Protein AF-A0A5A7X9E1-F1 (afdb_monomer_lite)

pLDDT: mean 81.43, std 20.5, range [32.12, 98.69]

Radius of gyration: 28.72 Å; chains: 1; bounding box: 50×75×74 Å

Sequence (370 aa):
MATYSVDDRLLLIAGLAVLCAAMMGDHLFTGRNRQRCARGTLLARHQATAAVTAPLTRRLVLTIVALAAGLLVSACTGAPDRTAEAERLKSTVEAMPGVTDLSMSYHNDIVQGTILDLHVSMEDATEPQIADVATKINELRGNLFDEYDRTLKISVAQFASVSPGTEYDPIAVARTASLVRALHQQVQTRIEWYGTIVGDTSSLKIFAAQAPGEALDAALRLLDGRRADIEVSPAEGTSLPYWSVSGPLTPEGKQRIDHQLSALPGPASWVGVKDGFVTQLTLVIPSEATAYQDLVSTIKAVDGGPQHPIILRWALAGDAATRDEPRWAGMALIGACGYNKNDTTATKGLTAHAQLLQQRIRREFDTCPK

Secondary structure (DSSP, 8-state):
-----HHHHHHHHHHHHHHHHHHTSSTT--HHHHHHHHHHHHHHHHHHHHTSSS---HHHHHHHHHHHHHHHHTTTSPSPP-HHHHHHHHHHHHTSTT--EEEEEEEEETTTEEEEEEEEE-TT--HHHHHHHHHHHHHHHTTTTTTSEEEEEEEEETTEEEE--SS--HHHHHHHHHHHHHHHHHH-S-EEEES-TTSTT-EEEEEEESSHHHHHHHHHHHHTT---EEEEEEPTT--PPEEEEES---HHHHHHHHHHHHTSSS-EEEEEEETTEEEEEEEEES-TTTHHHHHHHHHHHTT-SSSS-EEEEEEETT----TTSPBSEEEEEET-----TT-TTSSTTB-HHHHHHHHHHHHHHB----

Structure (mmCIF, N/CA/C/O backbone):
data_AF-A0A5A7X9E1-F1
#
_entry.id   AF-A0A5A7X9E1-F1
#
loop_
_atom_site.group_PDB
_atom_site.id
_atom_site.type_symbol
_atom_site.label_atom_id
_atom_site.label_alt_id
_atom_site.label_comp_id
_atom_site.label_asym_id
_atom_site.label_entity_id
_atom_site.label_seq_id
_atom_site.pdbx_PDB_ins_code
_atom_site.Cartn_x
_atom_site.Cartn_y
_atom_site.Cartn_z
_atom_site.occupancy
_atom_site.B_iso_or_equiv
_atom_site.auth_seq_id
_atom_site.auth_comp_id
_atom_site.auth_asym_id
_atom_site.auth_atom_id
_atom_site.pdbx_PDB_model_num
ATOM 1 N N . MET A 1 1 ? -3.774 54.869 -46.912 1.00 35.47 1 MET A N 1
ATOM 2 C CA . MET A 1 1 ? -3.153 54.781 -45.571 1.00 35.47 1 MET A CA 1
ATOM 3 C C . MET A 1 1 ? -4.272 54.782 -44.545 1.00 35.47 1 MET A C 1
ATOM 5 O O . MET A 1 1 ? -4.885 55.821 -44.367 1.00 35.47 1 MET A O 1
ATOM 9 N N . ALA A 1 2 ? -4.589 53.637 -43.937 1.00 32.12 2 ALA A N 1
ATOM 10 C CA . ALA A 1 2 ? -5.567 53.567 -42.851 1.00 32.12 2 ALA A CA 1
ATOM 11 C C . ALA A 1 2 ? -4.836 53.760 -41.512 1.00 32.12 2 ALA A C 1
ATOM 13 O O . ALA A 1 2 ? -3.922 53.005 -41.174 1.00 32.12 2 ALA A O 1
ATOM 14 N N . THR A 1 3 ? -5.173 54.823 -40.790 1.00 32.41 3 THR A N 1
ATOM 15 C CA . THR A 1 3 ? -4.687 55.103 -39.437 1.00 32.41 3 THR A CA 1
ATOM 16 C C . THR A 1 3 ? -5.571 54.365 -38.439 1.00 32.41 3 THR A C 1
ATOM 18 O O . THR A 1 3 ? -6.674 54.815 -38.161 1.00 32.41 3 THR A O 1
ATOM 21 N N . TYR A 1 4 ? -5.096 53.231 -37.919 1.00 34.91 4 TYR A N 1
ATOM 22 C CA . TYR A 1 4 ? -5.733 52.564 -36.780 1.00 34.91 4 TYR A CA 1
ATOM 23 C C . TYR A 1 4 ? -5.568 53.422 -35.520 1.00 34.91 4 TYR A C 1
ATOM 25 O O . TYR A 1 4 ? -4.450 53.871 -35.228 1.00 34.91 4 TYR A O 1
ATOM 33 N N . SER A 1 5 ? -6.678 53.662 -34.817 1.00 37.78 5 SER A N 1
ATOM 34 C CA . SER A 1 5 ? -6.728 54.439 -33.574 1.00 37.78 5 SER A CA 1
ATOM 35 C C . SER A 1 5 ? -6.011 53.686 -32.447 1.00 37.78 5 SER A C 1
ATOM 37 O O . SER A 1 5 ? -5.850 52.465 -32.491 1.00 37.78 5 SER A O 1
ATOM 39 N N . VAL A 1 6 ? -5.567 54.406 -31.415 1.00 42.88 6 VAL A N 1
ATOM 40 C CA . VAL A 1 6 ? -5.002 53.818 -30.185 1.00 42.88 6 VAL A CA 1
ATOM 41 C C . VAL A 1 6 ? -6.001 52.852 -29.524 1.00 42.88 6 VAL A C 1
ATOM 43 O O . VAL A 1 6 ? -5.583 51.846 -28.949 1.00 42.88 6 VAL A O 1
ATOM 46 N N . ASP A 1 7 ? -7.302 53.079 -29.717 1.00 42.16 7 ASP A N 1
ATOM 47 C CA . ASP A 1 7 ? -8.378 52.225 -29.204 1.00 42.16 7 ASP A CA 1
ATOM 48 C C . ASP A 1 7 ? -8.437 50.846 -29.887 1.00 42.16 7 ASP A C 1
ATOM 50 O O . ASP A 1 7 ? -8.667 49.838 -29.217 1.00 42.16 7 ASP A O 1
ATOM 54 N N . ASP A 1 8 ? -8.103 50.749 -31.180 1.00 39.03 8 ASP A N 1
ATOM 55 C CA . ASP A 1 8 ? -8.100 49.473 -31.918 1.00 39.03 8 ASP A CA 1
ATOM 56 C C . ASP A 1 8 ? -6.996 48.522 -31.424 1.00 39.03 8 ASP A C 1
ATOM 58 O O . ASP A 1 8 ? -7.124 47.298 -31.478 1.00 39.03 8 ASP A O 1
ATOM 62 N N . ARG A 1 9 ? -5.894 49.076 -30.900 1.00 44.72 9 ARG A N 1
ATOM 63 C CA . ARG A 1 9 ? -4.771 48.301 -30.344 1.00 44.72 9 ARG A CA 1
ATOM 64 C C . ARG A 1 9 ? -5.080 47.757 -28.953 1.00 44.72 9 ARG A C 1
ATOM 66 O O . ARG A 1 9 ? -4.666 46.644 -28.633 1.00 44.72 9 ARG A O 1
ATOM 73 N N . LEU A 1 10 ? -5.821 48.519 -28.152 1.00 42.56 10 LEU A N 1
ATOM 74 C CA . LEU A 1 10 ? -6.348 48.065 -26.865 1.00 42.56 10 LEU A CA 1
ATOM 75 C C . LEU A 1 10 ? -7.402 46.971 -27.059 1.00 42.56 10 LEU A C 1
ATOM 77 O O . LEU A 1 10 ? -7.374 45.983 -26.332 1.00 42.56 10 LEU A O 1
ATOM 81 N N . LEU A 1 11 ? -8.247 47.084 -28.088 1.00 41.44 11 LEU A N 1
ATOM 82 C CA . LEU A 1 11 ? -9.219 46.056 -28.473 1.00 41.44 11 LEU A CA 1
ATOM 83 C C . LEU A 1 11 ? -8.566 44.741 -28.920 1.00 41.44 11 LEU A C 1
ATOM 85 O O . LEU A 1 11 ? -9.060 43.673 -28.570 1.00 41.44 11 LEU A O 1
ATOM 89 N N . LEU A 1 12 ? -7.431 44.787 -29.623 1.00 43.28 12 LEU A N 1
ATOM 90 C CA . LEU A 1 12 ? -6.724 43.577 -30.068 1.00 43.28 12 LEU A CA 1
ATOM 91 C C . LEU A 1 12 ? -6.022 42.844 -28.909 1.00 43.28 12 LEU A C 1
ATOM 93 O O . LEU A 1 12 ? -6.058 41.617 -28.834 1.00 43.28 12 LEU A O 1
ATOM 97 N N . ILE A 1 13 ? -5.435 43.593 -27.967 1.00 47.66 13 ILE A N 1
ATOM 98 C CA . ILE A 1 13 ? -4.812 43.041 -26.750 1.00 47.66 13 ILE A CA 1
ATOM 99 C C . ILE A 1 13 ? -5.883 42.523 -25.780 1.00 47.66 13 ILE A C 1
ATOM 101 O O . ILE A 1 13 ? -5.726 41.441 -25.215 1.00 47.66 13 ILE A O 1
ATOM 105 N N . ALA A 1 14 ? -6.992 43.251 -25.622 1.00 44.12 14 ALA A N 1
ATOM 106 C CA . ALA A 1 14 ? -8.139 42.796 -24.845 1.00 44.12 14 ALA A CA 1
ATOM 107 C C . ALA A 1 14 ? -8.784 41.553 -25.478 1.00 44.12 14 ALA A C 1
ATOM 109 O O . ALA A 1 14 ? -9.102 40.614 -24.759 1.00 44.12 14 ALA A O 1
ATOM 110 N N . GLY A 1 15 ? -8.892 41.490 -26.809 1.00 42.38 15 GLY A N 1
ATOM 111 C CA . GLY A 1 15 ? -9.395 40.323 -27.539 1.00 42.38 15 GLY A CA 1
ATOM 112 C C . GLY A 1 15 ? -8.535 39.071 -27.341 1.00 42.38 15 GLY A C 1
ATOM 113 O O . GLY A 1 15 ? -9.073 38.000 -27.075 1.00 42.38 15 GLY A O 1
ATOM 114 N N . LEU A 1 16 ? -7.204 39.205 -27.371 1.00 45.41 16 LEU A N 1
ATOM 115 C CA . LEU A 1 16 ? -6.261 38.115 -27.071 1.00 45.41 16 LEU A CA 1
ATOM 116 C C . LEU A 1 16 ? -6.304 37.680 -25.597 1.00 45.41 16 LEU A C 1
ATOM 118 O O . LEU A 1 16 ? -6.251 36.486 -25.306 1.00 45.41 16 LEU A O 1
ATOM 122 N N . ALA A 1 17 ? -6.449 38.624 -24.663 1.00 44.19 17 ALA A N 1
ATOM 123 C CA . ALA A 1 17 ? -6.598 38.316 -23.241 1.00 44.19 17 ALA A CA 1
ATOM 124 C C . ALA A 1 17 ? -7.937 37.622 -22.931 1.00 44.19 17 ALA A C 1
ATOM 126 O O . ALA A 1 17 ? -7.970 36.712 -22.105 1.00 44.19 17 ALA A O 1
ATOM 127 N N . VAL A 1 18 ? -9.018 38.006 -23.619 1.00 44.84 18 VAL A N 1
ATOM 128 C CA . VAL A 1 18 ? -10.339 37.367 -23.521 1.00 44.84 18 VAL A CA 1
ATOM 129 C C . VAL A 1 18 ? -10.330 35.978 -24.164 1.00 44.84 18 VAL A C 1
ATOM 131 O O . VAL A 1 18 ? -10.902 35.067 -23.578 1.00 44.84 18 VAL A O 1
ATOM 134 N N . LEU A 1 19 ? -9.619 35.763 -25.280 1.00 43.28 19 LEU A N 1
ATOM 135 C CA . LEU A 1 19 ? -9.426 34.420 -25.850 1.00 43.28 19 LEU A CA 1
ATOM 136 C C . LEU A 1 19 ? -8.637 33.502 -24.901 1.00 43.28 19 LEU A C 1
ATOM 138 O O . LEU A 1 19 ? -9.041 32.366 -24.671 1.00 43.28 19 LEU A O 1
ATOM 142 N N . CYS A 1 20 ? -7.555 33.997 -24.289 1.00 43.34 20 CYS A N 1
ATOM 143 C CA . CYS A 1 20 ? -6.802 33.238 -23.285 1.00 43.34 20 CYS A CA 1
ATOM 144 C C . CYS A 1 20 ? -7.631 32.957 -22.021 1.00 43.34 20 CYS A C 1
ATOM 146 O O . CYS A 1 20 ? -7.553 31.861 -21.472 1.00 43.34 20 CYS A O 1
ATOM 148 N N . ALA A 1 21 ? -8.437 33.916 -21.556 1.00 43.81 21 ALA A N 1
ATOM 149 C CA . ALA A 1 21 ? -9.318 33.728 -20.403 1.00 43.81 21 ALA A CA 1
ATOM 150 C C . ALA A 1 21 ? -10.477 32.760 -20.703 1.00 43.81 21 ALA A C 1
ATOM 152 O O . ALA A 1 21 ? -10.817 31.949 -19.844 1.00 43.81 21 ALA A O 1
ATOM 153 N N . ALA A 1 22 ? -11.029 32.788 -21.921 1.00 44.50 22 ALA A N 1
ATOM 154 C CA . ALA A 1 22 ? -12.042 31.841 -22.381 1.00 44.50 22 ALA A CA 1
ATOM 155 C C . ALA A 1 22 ? -11.483 30.409 -22.471 1.00 44.50 22 ALA A C 1
ATOM 157 O O . ALA A 1 22 ? -12.149 29.477 -22.038 1.00 44.50 22 ALA A O 1
ATOM 158 N N . MET A 1 23 ? -10.229 30.230 -22.912 1.00 44.34 23 MET A N 1
ATOM 159 C CA . MET A 1 23 ? -9.565 28.915 -22.921 1.00 44.34 23 MET A CA 1
ATOM 160 C C . MET A 1 23 ? -9.178 28.393 -21.523 1.00 44.34 23 MET A C 1
ATOM 162 O O . MET A 1 23 ? -8.990 27.194 -21.347 1.00 44.34 23 MET A O 1
ATOM 166 N N . MET A 1 24 ? -9.076 29.260 -20.508 1.00 46.50 24 MET A N 1
ATOM 167 C CA . MET A 1 24 ? -8.813 28.869 -19.110 1.00 46.50 24 MET A CA 1
ATOM 168 C C . MET A 1 24 ? -10.090 28.574 -18.293 1.00 46.50 24 MET A C 1
ATOM 170 O O . MET A 1 24 ? -9.989 28.111 -17.146 1.00 46.50 24 MET A O 1
ATOM 174 N N . GLY A 1 25 ? -11.264 28.886 -18.858 1.00 35.62 25 GLY A N 1
ATOM 175 C CA . GLY A 1 25 ? -12.568 28.848 -18.194 1.00 35.62 25 GLY A CA 1
ATOM 176 C C . GLY A 1 25 ? -13.224 27.470 -18.115 1.00 35.62 25 GLY A C 1
ATOM 177 O O . GLY A 1 25 ? -13.983 27.237 -17.178 1.00 35.62 25 GLY A O 1
ATOM 178 N N . ASP A 1 26 ? -12.886 26.544 -19.013 1.00 39.78 26 ASP A N 1
ATOM 179 C CA . ASP A 1 26 ? -13.465 25.199 -19.014 1.00 39.78 26 ASP A CA 1
ATOM 180 C C . ASP A 1 26 ? -12.602 24.188 -18.249 1.00 39.78 26 ASP A C 1
ATOM 182 O O . ASP A 1 26 ? -11.379 24.303 -18.153 1.00 39.78 26 ASP A O 1
ATOM 186 N N . HIS A 1 27 ? -13.270 23.186 -17.676 1.00 41.44 27 HIS A N 1
ATOM 187 C CA . HIS A 1 27 ? -12.771 22.145 -16.765 1.00 41.44 27 HIS A CA 1
ATOM 188 C C . HIS A 1 27 ? -11.658 21.214 -17.321 1.00 41.44 27 HIS A C 1
ATOM 190 O O . HIS A 1 27 ? -11.451 20.126 -16.791 1.00 41.44 27 HIS A O 1
ATOM 196 N N . LEU A 1 28 ? -10.922 21.622 -18.357 1.00 42.34 28 LEU A N 1
ATOM 197 C CA . LEU A 1 28 ? -10.063 20.768 -19.186 1.00 42.34 28 LEU A CA 1
ATOM 198 C C . LEU A 1 28 ? -8.564 20.812 -18.838 1.00 42.34 28 LEU A C 1
ATOM 200 O O . LEU A 1 28 ? -7.789 20.046 -19.397 1.00 42.34 28 LEU A O 1
ATOM 204 N N . PHE A 1 29 ? -8.122 21.662 -17.904 1.00 41.66 29 PHE A N 1
ATOM 205 C CA . PHE A 1 29 ? -6.700 21.764 -17.546 1.00 41.66 29 PHE A CA 1
ATOM 206 C C . PHE A 1 29 ? -6.381 21.171 -16.169 1.00 41.66 29 PHE A C 1
ATOM 208 O O . PHE A 1 29 ? -6.807 21.686 -15.132 1.00 41.66 29 PHE A O 1
ATOM 215 N N . THR A 1 30 ? -5.539 20.134 -16.151 1.00 49.16 30 THR A N 1
ATOM 216 C CA . THR A 1 30 ? -4.922 19.594 -14.931 1.00 49.16 30 THR A CA 1
ATOM 217 C C . THR A 1 30 ? -3.943 20.605 -14.306 1.00 49.16 30 THR A C 1
ATOM 219 O O . THR A 1 30 ? -3.396 21.498 -14.966 1.00 49.16 30 THR A O 1
ATOM 222 N N . GLY A 1 31 ? -3.737 20.507 -12.987 1.00 43.28 31 GLY A N 1
ATOM 223 C CA . GLY A 1 31 ? -3.185 21.584 -12.148 1.00 43.28 31 GLY A CA 1
ATOM 224 C C . GLY A 1 31 ? -1.812 22.154 -12.547 1.00 43.28 31 GLY A C 1
ATOM 225 O O . GLY A 1 31 ? -1.564 23.337 -12.304 1.00 43.28 31 GLY A O 1
ATOM 226 N N . ARG A 1 32 ? -0.933 21.377 -13.201 1.00 49.97 32 ARG A N 1
ATOM 227 C CA . ARG A 1 32 ? 0.390 21.866 -13.649 1.00 49.97 32 ARG A CA 1
ATOM 228 C C . ARG A 1 32 ? 0.314 22.764 -14.889 1.00 49.97 32 ARG A C 1
ATOM 230 O O . ARG A 1 32 ? 1.032 23.764 -14.946 1.00 49.97 32 ARG A O 1
ATOM 237 N N . ASN A 1 33 ? -0.583 22.482 -15.835 1.00 46.09 33 ASN A N 1
ATOM 238 C CA . ASN A 1 33 ? -0.738 23.297 -17.049 1.00 46.09 33 ASN A CA 1
ATOM 239 C C . ASN A 1 33 ? -1.392 24.651 -16.743 1.00 46.09 33 ASN A C 1
ATOM 241 O O . ASN A 1 33 ? -0.972 25.683 -17.274 1.00 46.09 33 ASN A O 1
ATOM 245 N N . ARG A 1 34 ? -2.316 24.683 -15.772 1.00 51.03 34 ARG A N 1
ATOM 246 C CA . ARG A 1 34 ? -2.916 25.926 -15.259 1.00 51.03 34 ARG A CA 1
ATOM 247 C C . ARG A 1 34 ? -1.874 26.857 -14.627 1.00 51.03 34 ARG A C 1
ATOM 249 O O . ARG A 1 34 ? -1.891 28.061 -14.873 1.00 51.03 34 ARG A O 1
ATOM 256 N N . GLN A 1 35 ? -0.927 26.304 -13.860 1.00 51.62 35 GLN A N 1
ATOM 257 C CA . GLN A 1 35 ? 0.159 27.076 -13.241 1.00 51.62 35 GLN A CA 1
ATOM 258 C C . GLN A 1 35 ? 1.150 27.650 -14.266 1.00 51.62 35 GLN A C 1
ATOM 260 O O . GLN A 1 35 ? 1.623 28.775 -14.087 1.00 51.62 35 GLN A O 1
ATOM 265 N N . ARG A 1 36 ? 1.456 26.914 -15.345 1.00 52.12 36 ARG A N 1
ATOM 266 C CA . ARG A 1 36 ? 2.349 27.392 -16.416 1.00 52.12 36 ARG A CA 1
ATOM 267 C C . ARG A 1 36 ? 1.705 28.507 -17.245 1.00 52.12 36 ARG A C 1
ATOM 269 O O . ARG A 1 36 ? 2.337 29.549 -17.420 1.00 52.12 36 ARG A O 1
ATOM 276 N N . CYS A 1 37 ? 0.436 28.355 -17.638 1.00 48.03 37 CYS A N 1
ATOM 277 C CA . CYS A 1 37 ? -0.313 29.415 -18.326 1.00 48.03 37 CYS A CA 1
ATOM 278 C C . CYS A 1 37 ? -0.405 30.693 -17.476 1.00 48.03 37 CYS A C 1
ATOM 280 O O . CYS A 1 37 ? -0.105 31.779 -17.973 1.00 48.03 37 CYS A O 1
ATOM 282 N N . ALA A 1 38 ? -0.725 30.565 -16.181 1.00 52.50 38 ALA A N 1
ATOM 283 C CA . ALA A 1 38 ? -0.842 31.699 -15.262 1.00 52.50 38 ALA A CA 1
ATOM 284 C C . ALA A 1 38 ? 0.489 32.447 -15.041 1.00 52.50 38 ALA A C 1
ATOM 286 O O . ALA A 1 38 ? 0.504 33.678 -14.972 1.00 52.50 38 ALA A O 1
ATOM 287 N N . ARG A 1 39 ? 1.625 31.734 -14.967 1.00 51.31 39 ARG A N 1
ATOM 288 C CA . ARG A 1 39 ? 2.961 32.358 -14.878 1.00 51.31 39 ARG A CA 1
ATOM 289 C C . ARG A 1 39 ? 3.330 33.123 -16.149 1.00 51.31 39 ARG A C 1
ATOM 291 O O . ARG A 1 39 ? 3.870 34.224 -16.043 1.00 51.31 39 ARG A O 1
ATOM 298 N N . GLY A 1 40 ? 2.996 32.585 -17.325 1.00 45.97 40 GLY A N 1
ATOM 299 C CA . GLY A 1 40 ? 3.190 33.275 -18.604 1.00 45.97 40 GLY A CA 1
ATOM 300 C C . GLY A 1 40 ? 2.396 34.584 -18.692 1.00 45.97 40 GLY A C 1
ATOM 301 O O . GLY A 1 40 ? 2.934 35.612 -19.105 1.00 45.97 40 GLY A O 1
ATOM 302 N N . THR A 1 41 ? 1.148 34.592 -18.208 1.00 52.50 41 THR A N 1
ATOM 303 C CA . THR A 1 41 ? 0.305 35.803 -18.202 1.00 52.50 41 THR A CA 1
ATOM 304 C C . THR A 1 41 ? 0.814 36.871 -17.230 1.00 52.50 41 THR A C 1
ATOM 306 O O . THR A 1 41 ? 0.760 38.060 -17.539 1.00 52.50 41 THR A O 1
ATOM 309 N N . LEU A 1 42 ? 1.341 36.470 -16.067 1.00 49.47 42 LEU A N 1
ATOM 310 C CA . LEU A 1 42 ? 1.894 37.387 -15.060 1.00 49.47 42 LEU A CA 1
ATOM 311 C C . LEU A 1 42 ? 3.177 38.084 -15.539 1.00 49.47 42 LEU A C 1
ATOM 313 O O . LEU A 1 42 ? 3.328 39.292 -15.346 1.00 49.47 42 LEU A O 1
ATOM 317 N N . LEU A 1 43 ? 4.063 37.353 -16.223 1.00 47.78 43 LEU A N 1
ATOM 318 C CA . LEU A 1 43 ? 5.273 37.913 -16.836 1.00 47.78 43 LEU A CA 1
ATOM 319 C C . LEU A 1 43 ? 4.942 38.891 -17.973 1.00 47.78 43 LEU A C 1
ATOM 321 O O . LEU A 1 43 ? 5.510 39.983 -18.022 1.00 47.78 43 LEU A O 1
ATOM 325 N N . ALA A 1 44 ? 3.965 38.557 -18.822 1.00 47.53 44 ALA A N 1
ATOM 326 C CA . ALA A 1 44 ? 3.492 39.456 -19.876 1.00 47.53 44 ALA A CA 1
ATOM 327 C C . ALA A 1 44 ? 2.871 40.746 -19.304 1.00 47.53 44 ALA A C 1
ATOM 329 O O . ALA A 1 44 ? 3.106 41.840 -19.823 1.00 47.53 44 ALA A O 1
ATOM 330 N N . ARG A 1 45 ? 2.129 40.646 -18.190 1.00 49.78 45 ARG A N 1
ATOM 331 C CA . ARG A 1 45 ? 1.503 41.801 -17.527 1.00 49.78 45 ARG A CA 1
ATOM 332 C C . ARG A 1 45 ? 2.536 42.759 -16.925 1.00 49.78 45 ARG A C 1
ATOM 334 O O . ARG A 1 45 ? 2.370 43.968 -17.055 1.00 49.78 45 ARG A O 1
ATOM 341 N N . HIS A 1 46 ? 3.618 42.239 -16.340 1.00 49.47 46 HIS A N 1
ATOM 342 C CA . HIS A 1 46 ? 4.707 43.066 -15.807 1.00 49.47 46 HIS A CA 1
ATOM 343 C C . HIS A 1 46 ? 5.540 43.755 -16.896 1.00 49.47 46 HIS A C 1
ATOM 345 O O . HIS A 1 46 ? 5.926 44.913 -16.724 1.00 49.47 46 HIS A O 1
ATOM 351 N N . GLN A 1 47 ? 5.764 43.095 -18.036 1.00 47.84 47 GLN A N 1
ATOM 352 C CA . GLN A 1 47 ? 6.463 43.704 -19.173 1.00 47.84 47 GLN A CA 1
ATOM 353 C C . GLN A 1 47 ? 5.618 44.789 -19.862 1.00 47.84 47 GLN A C 1
ATOM 355 O O . GLN A 1 47 ? 6.160 45.814 -20.274 1.00 47.84 47 GLN A O 1
ATOM 360 N N . ALA A 1 48 ? 4.291 44.627 -19.914 1.00 46.53 48 ALA A N 1
ATOM 361 C CA . ALA A 1 48 ? 3.386 45.631 -20.477 1.00 46.53 48 ALA A CA 1
ATOM 362 C C . ALA A 1 48 ? 3.307 46.919 -19.634 1.00 46.53 48 ALA A C 1
ATOM 364 O O . ALA A 1 48 ? 3.243 48.013 -20.194 1.00 46.53 48 ALA A O 1
ATOM 365 N N . THR A 1 49 ? 3.376 46.830 -18.300 1.00 49.22 49 THR A N 1
ATOM 366 C CA . THR A 1 49 ? 3.363 48.022 -17.429 1.00 49.22 49 THR A CA 1
ATOM 367 C C . THR A 1 49 ? 4.657 48.837 -17.471 1.00 49.22 49 THR A C 1
ATOM 369 O O . THR A 1 49 ? 4.629 50.026 -17.168 1.00 49.22 49 THR A O 1
ATOM 372 N N . ALA A 1 50 ? 5.782 48.247 -17.888 1.00 45.91 50 ALA A N 1
ATOM 373 C CA . ALA A 1 50 ? 7.063 48.951 -17.986 1.00 45.91 50 ALA A CA 1
ATOM 374 C C . ALA A 1 50 ? 7.211 49.798 -19.270 1.00 45.91 50 ALA A C 1
ATOM 376 O O . ALA A 1 50 ? 8.087 50.655 -19.342 1.00 45.91 50 ALA A O 1
ATOM 377 N N . ALA A 1 51 ? 6.361 49.591 -20.282 1.00 44.88 51 ALA A N 1
ATOM 378 C CA . ALA A 1 51 ? 6.512 50.209 -21.604 1.00 44.88 51 ALA A CA 1
ATOM 379 C C . ALA A 1 51 ? 5.753 51.543 -21.796 1.00 44.88 51 ALA A C 1
ATOM 381 O O . ALA A 1 51 ? 5.799 52.117 -22.882 1.00 44.88 51 ALA A O 1
ATOM 382 N N . VAL A 1 52 ? 5.049 52.053 -20.776 1.00 45.66 52 VAL A N 1
ATOM 383 C CA . VAL A 1 52 ? 4.100 53.180 -20.930 1.00 45.66 52 VAL A CA 1
ATOM 384 C C . VAL A 1 52 ? 4.735 54.575 -20.740 1.00 45.66 52 VAL A C 1
ATOM 386 O O . VAL A 1 52 ? 4.075 55.579 -20.983 1.00 45.66 52 VAL A O 1
ATOM 389 N N . THR A 1 53 ? 6.021 54.699 -20.391 1.00 48.25 53 THR A N 1
ATOM 390 C CA . THR A 1 53 ? 6.623 56.011 -20.043 1.00 48.25 53 THR A CA 1
ATOM 391 C C . THR A 1 53 ? 7.680 56.570 -21.006 1.00 48.25 53 THR A C 1
ATOM 393 O O . THR A 1 53 ? 8.284 57.591 -20.687 1.00 48.25 53 THR A O 1
ATOM 396 N N . ALA A 1 54 ? 7.890 56.004 -22.202 1.00 48.44 54 ALA A N 1
ATOM 397 C CA . ALA A 1 54 ? 8.861 56.551 -23.166 1.00 48.44 54 ALA A CA 1
ATOM 398 C C . ALA A 1 54 ? 8.282 56.730 -24.587 1.00 48.44 54 ALA A C 1
ATOM 400 O O . ALA A 1 54 ? 7.583 55.838 -25.074 1.00 48.44 54 ALA A O 1
ATOM 401 N N . PRO A 1 55 ? 8.593 57.838 -25.300 1.00 47.56 55 PRO A N 1
ATOM 402 C CA . PRO A 1 55 ? 8.147 58.060 -26.674 1.00 47.56 55 PRO A CA 1
ATOM 403 C C . PRO A 1 55 ? 8.958 57.179 -27.634 1.00 47.56 55 PRO A C 1
ATOM 405 O O . PRO A 1 55 ? 9.945 57.602 -28.233 1.00 47.56 55 PRO A O 1
ATOM 408 N N . LEU A 1 56 ? 8.560 55.914 -27.758 1.00 46.66 56 LEU A N 1
ATOM 409 C CA . LEU A 1 56 ? 9.212 54.948 -28.634 1.00 46.66 56 LEU A CA 1
ATOM 410 C C . LEU A 1 56 ? 8.607 54.988 -30.040 1.00 46.66 56 LEU A C 1
ATOM 412 O O . LEU A 1 56 ? 7.399 54.875 -30.251 1.00 46.66 56 LEU A O 1
ATOM 416 N N . THR A 1 57 ? 9.486 55.155 -31.024 1.00 51.94 57 THR A N 1
ATOM 417 C CA . THR A 1 57 ? 9.164 55.211 -32.449 1.00 51.94 57 THR A CA 1
ATOM 418 C C . THR A 1 57 ? 8.428 53.949 -32.913 1.00 51.94 57 THR A C 1
ATOM 420 O O . THR A 1 57 ? 8.710 52.829 -32.489 1.00 51.94 57 THR A O 1
ATOM 423 N N . ARG A 1 58 ? 7.485 54.130 -33.849 1.00 51.06 58 ARG A N 1
ATOM 424 C CA . ARG A 1 58 ? 6.533 53.130 -34.385 1.00 51.06 58 ARG A CA 1
ATOM 425 C C . ARG A 1 58 ? 7.153 51.784 -34.810 1.00 51.06 58 ARG A C 1
ATOM 427 O O . ARG A 1 58 ? 6.433 50.794 -34.882 1.00 51.06 58 ARG A O 1
ATOM 434 N N . ARG A 1 59 ? 8.463 51.742 -35.086 1.00 47.72 59 ARG A N 1
ATOM 435 C CA . ARG A 1 59 ? 9.214 50.527 -35.443 1.00 47.72 59 ARG A CA 1
ATOM 436 C C . ARG A 1 59 ? 9.551 49.645 -34.235 1.00 47.72 59 ARG A C 1
ATOM 438 O O . ARG A 1 59 ? 9.542 48.436 -34.389 1.00 47.72 59 ARG A O 1
ATOM 445 N N . LEU A 1 60 ? 9.769 50.215 -33.049 1.00 47.09 60 LEU A N 1
ATOM 446 C CA . LEU A 1 60 ? 10.186 49.472 -31.850 1.00 47.09 60 LEU A CA 1
ATOM 447 C C . LEU A 1 60 ? 9.006 48.755 -31.167 1.00 47.09 60 LEU A C 1
ATOM 449 O O . LEU A 1 60 ? 9.149 47.639 -30.678 1.00 47.09 60 LEU A O 1
ATOM 453 N N . VAL A 1 61 ? 7.808 49.348 -31.237 1.00 52.00 61 VAL A N 1
ATOM 454 C CA . VAL A 1 61 ? 6.555 48.735 -30.754 1.00 52.00 61 VAL A CA 1
ATOM 455 C C . VAL A 1 61 ? 6.177 47.497 -31.576 1.00 52.00 61 VAL A C 1
ATOM 457 O O . VAL A 1 61 ? 5.737 46.502 -31.013 1.00 52.00 61 VAL A O 1
ATOM 460 N N . LEU A 1 62 ? 6.383 47.523 -32.898 1.00 50.28 62 LEU A N 1
ATOM 461 C CA . LEU A 1 62 ? 6.118 46.373 -33.774 1.00 50.28 62 LEU A CA 1
ATOM 462 C C . LEU A 1 62 ? 7.056 45.196 -33.476 1.00 50.28 62 LEU A C 1
ATOM 464 O O . LEU A 1 62 ? 6.599 44.057 -33.454 1.00 50.28 62 LEU A O 1
ATOM 468 N N . THR A 1 63 ? 8.330 45.462 -33.177 1.00 51.62 63 THR A N 1
ATOM 469 C CA . THR A 1 63 ? 9.290 44.415 -32.803 1.00 51.62 63 THR A CA 1
ATOM 470 C C . THR A 1 63 ? 8.964 43.802 -31.444 1.00 51.62 63 THR A C 1
ATOM 472 O O . THR A 1 63 ? 9.017 42.586 -31.310 1.00 51.62 63 THR A O 1
ATOM 475 N N . ILE A 1 64 ? 8.567 44.609 -30.451 1.00 54.28 64 ILE A N 1
ATOM 476 C CA . ILE A 1 64 ? 8.181 44.113 -29.119 1.00 54.28 64 ILE A CA 1
ATOM 477 C C . ILE A 1 64 ? 6.874 43.309 -29.184 1.00 54.28 64 ILE A C 1
ATOM 479 O O . ILE A 1 64 ? 6.787 42.254 -28.567 1.00 54.28 64 ILE A O 1
ATOM 483 N N . VAL A 1 65 ? 5.881 43.750 -29.966 1.00 55.22 65 VAL A N 1
ATOM 484 C CA . VAL A 1 65 ? 4.626 43.002 -30.162 1.00 55.22 65 VAL A CA 1
ATOM 485 C C . VAL A 1 65 ? 4.867 41.696 -30.922 1.00 55.22 65 VAL A C 1
ATOM 487 O O . VAL A 1 65 ? 4.284 40.683 -30.556 1.00 55.22 65 VAL A O 1
ATOM 490 N N . ALA A 1 66 ? 5.755 41.673 -31.921 1.00 54.81 66 ALA A N 1
ATOM 491 C CA . ALA A 1 66 ? 6.133 40.438 -32.610 1.00 54.81 66 ALA A CA 1
ATOM 492 C C . ALA A 1 66 ? 6.915 39.471 -31.699 1.00 54.81 66 ALA A C 1
ATOM 494 O O . ALA A 1 66 ? 6.668 38.268 -31.742 1.00 54.81 66 ALA A O 1
ATOM 495 N N . LEU A 1 67 ? 7.801 39.978 -30.830 1.00 49.12 67 LEU A N 1
ATOM 496 C CA . LEU A 1 67 ? 8.511 39.160 -29.837 1.00 49.12 67 LEU A CA 1
ATOM 497 C C . LEU A 1 67 ? 7.556 38.601 -28.769 1.00 49.12 67 LEU A C 1
ATOM 499 O O . LEU A 1 67 ? 7.646 37.430 -28.412 1.00 49.12 67 LEU A O 1
ATOM 503 N N . ALA A 1 68 ? 6.621 39.423 -28.284 1.00 53.12 68 ALA A N 1
ATOM 504 C CA . ALA A 1 68 ? 5.615 39.020 -27.305 1.00 53.12 68 ALA A CA 1
ATOM 505 C C . ALA A 1 68 ? 4.596 38.036 -27.903 1.00 53.12 68 ALA A C 1
ATOM 507 O O . ALA A 1 68 ? 4.216 37.078 -27.237 1.00 53.12 68 ALA A O 1
ATOM 508 N N . ALA A 1 69 ? 4.201 38.215 -29.168 1.00 51.59 69 ALA A N 1
ATOM 509 C CA . ALA A 1 69 ? 3.375 37.255 -29.895 1.00 51.59 69 ALA A CA 1
ATOM 510 C C . ALA A 1 69 ? 4.128 35.937 -30.147 1.00 51.59 69 ALA A C 1
ATOM 512 O O . ALA A 1 69 ? 3.546 34.875 -29.971 1.00 51.59 69 ALA A O 1
ATOM 513 N N . GLY A 1 70 ? 5.428 35.980 -30.465 1.00 50.16 70 GLY A N 1
ATOM 514 C CA . GLY A 1 70 ? 6.264 34.780 -30.583 1.00 50.16 70 GLY A CA 1
ATOM 515 C C . GLY A 1 70 ? 6.365 33.986 -29.275 1.00 50.16 70 GLY A C 1
ATOM 516 O O . GLY A 1 70 ? 6.210 32.768 -29.288 1.00 50.16 70 GLY A O 1
ATOM 517 N N . LEU A 1 71 ? 6.533 34.678 -28.142 1.00 49.41 71 LEU A N 1
ATOM 518 C CA . LEU A 1 71 ? 6.585 34.068 -26.805 1.00 49.41 71 LEU A CA 1
ATOM 519 C C . LEU A 1 71 ? 5.223 33.527 -26.329 1.00 49.41 71 LEU A C 1
ATOM 521 O O . LEU A 1 71 ? 5.178 32.537 -25.599 1.00 49.41 71 LEU A O 1
ATOM 525 N N . LEU A 1 72 ? 4.114 34.149 -26.744 1.00 46.03 72 LEU A N 1
ATOM 526 C CA . LEU A 1 72 ? 2.754 33.682 -26.443 1.00 46.03 72 LEU A CA 1
ATOM 527 C C . LEU A 1 72 ? 2.341 32.477 -27.299 1.00 46.03 72 LEU A C 1
ATOM 529 O O . LEU A 1 72 ? 1.619 31.614 -26.809 1.00 46.03 72 LEU A O 1
ATOM 533 N N . VAL A 1 73 ? 2.819 32.375 -28.543 1.00 48.94 73 VAL A N 1
ATOM 534 C CA . VAL A 1 73 ? 2.535 31.218 -29.407 1.00 48.94 73 VAL A CA 1
ATOM 535 C C . VAL A 1 73 ? 3.307 29.982 -28.935 1.00 48.94 73 VAL A C 1
ATOM 537 O O . VAL A 1 73 ? 2.714 28.912 -28.852 1.00 48.94 73 VAL A O 1
ATOM 540 N N . SER A 1 74 ? 4.567 30.114 -28.499 1.00 47.16 74 SER A N 1
ATOM 541 C CA . SER A 1 74 ? 5.347 28.980 -27.964 1.00 47.16 74 SER A CA 1
ATOM 542 C C . SER A 1 74 ? 4.846 28.432 -26.621 1.00 47.16 74 SER A C 1
ATOM 544 O O . SER A 1 74 ? 5.215 27.331 -26.235 1.00 47.16 74 SER A O 1
ATOM 546 N N . ALA A 1 75 ? 4.033 29.196 -25.886 1.00 46.84 75 ALA A N 1
ATOM 547 C CA . ALA A 1 75 ? 3.440 28.753 -24.622 1.00 46.84 75 ALA A CA 1
ATOM 548 C C . ALA A 1 75 ? 2.075 28.058 -24.800 1.00 46.84 75 ALA A C 1
ATOM 550 O O . ALA A 1 75 ? 1.557 27.495 -23.837 1.00 46.84 75 ALA A O 1
ATOM 551 N N . CYS A 1 76 ? 1.504 28.103 -26.010 1.00 54.75 76 CYS A N 1
ATOM 552 C CA . CYS A 1 76 ? 0.208 27.508 -26.354 1.00 54.75 76 CYS A CA 1
ATOM 553 C C . CYS A 1 76 ? 0.297 26.433 -27.449 1.00 54.75 76 CYS A C 1
ATOM 555 O O . CYS A 1 76 ? -0.703 25.778 -27.734 1.00 54.75 76 CYS A O 1
ATOM 557 N N . THR A 1 77 ? 1.460 26.225 -28.070 1.00 54.19 77 THR A N 1
ATOM 558 C CA . THR A 1 77 ? 1.722 25.007 -28.842 1.00 54.19 77 THR A CA 1
ATOM 559 C C . THR A 1 77 ? 1.938 23.876 -27.843 1.00 54.19 77 THR A C 1
ATOM 561 O O . THR A 1 77 ? 2.866 23.962 -27.041 1.00 54.19 77 THR A O 1
ATOM 564 N N . GLY A 1 78 ? 1.063 22.864 -27.840 1.00 66.00 78 GLY A N 1
ATOM 565 C CA . GLY A 1 78 ? 1.229 21.651 -27.029 1.00 66.00 78 GLY A CA 1
ATOM 566 C C . GLY A 1 78 ? 2.603 21.003 -27.233 1.00 66.00 78 GLY A C 1
ATOM 567 O O . GLY A 1 78 ? 3.347 21.404 -28.132 1.00 66.00 78 GLY A O 1
ATOM 568 N N . ALA A 1 79 ? 2.954 20.028 -26.388 1.00 78.75 79 ALA A N 1
ATOM 569 C CA . ALA A 1 79 ? 4.251 19.360 -26.492 1.00 78.75 79 ALA A CA 1
ATOM 570 C C . ALA A 1 79 ? 4.506 18.904 -27.942 1.00 78.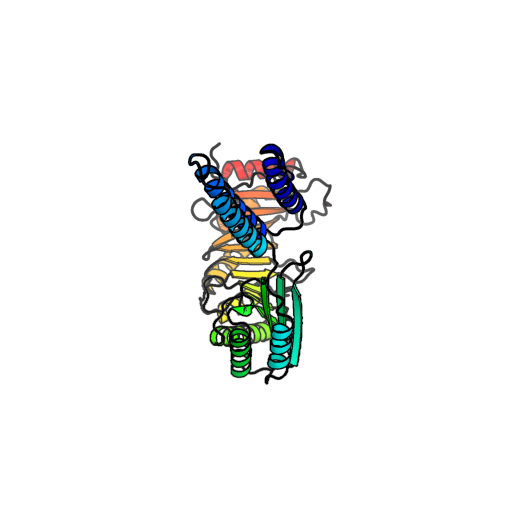75 79 ALA A C 1
ATOM 572 O O . ALA A 1 79 ? 3.555 18.508 -28.627 1.00 78.75 79 ALA A O 1
ATOM 573 N N . PRO A 1 80 ? 5.753 18.962 -28.446 1.00 84.56 80 PRO A N 1
ATOM 574 C CA . PRO A 1 80 ? 6.059 18.515 -29.798 1.00 84.56 80 PRO A CA 1
ATOM 575 C C . PRO A 1 80 ? 5.521 17.106 -30.032 1.00 84.56 80 PRO A C 1
ATOM 577 O O . PRO A 1 80 ? 5.633 16.262 -29.143 1.00 84.56 80 PRO A O 1
ATOM 580 N N . ASP A 1 81 ? 4.954 16.845 -31.210 1.00 87.94 81 ASP A N 1
ATOM 581 C CA . ASP A 1 81 ? 4.573 15.483 -31.570 1.00 87.94 81 ASP A CA 1
ATOM 582 C C . ASP A 1 81 ? 5.812 14.588 -31.635 1.00 87.94 81 ASP A C 1
ATOM 584 O O . ASP A 1 81 ? 6.796 14.907 -32.303 1.00 87.94 81 ASP A O 1
ATOM 588 N N . ARG A 1 82 ? 5.752 13.493 -30.879 1.00 93.50 82 ARG A N 1
ATOM 589 C CA . ARG A 1 82 ? 6.776 12.465 -30.711 1.00 93.50 82 ARG A CA 1
ATOM 590 C C . ARG A 1 82 ? 6.307 11.094 -31.194 1.00 93.50 82 ARG A C 1
ATOM 592 O O . ARG A 1 82 ? 6.836 10.082 -30.743 1.00 93.50 82 ARG A O 1
ATOM 599 N N . THR A 1 83 ? 5.313 11.033 -32.085 1.00 93.56 83 THR A N 1
ATOM 600 C CA . THR A 1 83 ? 4.763 9.761 -32.588 1.00 93.56 83 THR A CA 1
ATOM 601 C C . THR A 1 83 ? 5.863 8.842 -33.138 1.00 93.56 83 THR A C 1
ATOM 603 O O . THR A 1 83 ? 5.910 7.662 -32.802 1.00 93.56 83 THR A O 1
ATOM 606 N N . ALA A 1 84 ? 6.799 9.374 -33.933 1.00 94.81 84 ALA A N 1
ATOM 607 C CA . ALA A 1 84 ? 7.887 8.579 -34.507 1.00 94.81 84 ALA A CA 1
ATOM 608 C C . ALA A 1 84 ? 8.856 8.046 -33.435 1.00 94.81 84 ALA A C 1
ATOM 610 O O . ALA A 1 84 ? 9.314 6.904 -33.507 1.00 94.81 84 ALA A O 1
ATOM 611 N N . GLU A 1 85 ? 9.168 8.859 -32.426 1.00 96.00 85 GLU A N 1
ATOM 612 C CA . GLU A 1 85 ? 10.002 8.470 -31.294 1.00 96.00 85 GLU A CA 1
ATOM 613 C C . GLU A 1 85 ? 9.303 7.445 -30.391 1.00 96.00 85 GLU A C 1
ATOM 615 O O . GLU A 1 85 ? 9.956 6.512 -29.923 1.00 96.00 85 GLU A O 1
ATOM 620 N N . ALA A 1 86 ? 7.989 7.574 -30.191 1.00 95.56 86 ALA A N 1
ATOM 621 C CA . ALA A 1 86 ? 7.175 6.622 -29.443 1.00 95.56 86 ALA A CA 1
ATOM 622 C C . ALA A 1 86 ? 7.116 5.261 -30.155 1.00 95.56 86 ALA A C 1
ATOM 624 O O . ALA A 1 86 ? 7.376 4.235 -29.529 1.00 95.56 86 ALA A O 1
ATOM 625 N N . GLU A 1 87 ? 6.880 5.233 -31.470 1.00 96.19 87 GLU A N 1
ATOM 626 C CA . GLU A 1 87 ? 6.907 3.987 -32.249 1.00 96.19 87 GLU A CA 1
ATOM 627 C C . GLU A 1 87 ? 8.288 3.328 -32.231 1.00 96.19 87 GLU A C 1
ATOM 629 O O . GLU A 1 87 ? 8.402 2.116 -32.045 1.00 96.19 87 GLU A O 1
ATOM 634 N N . ARG A 1 88 ? 9.364 4.122 -32.324 1.00 96.81 88 ARG A N 1
ATOM 635 C CA . ARG A 1 88 ? 10.730 3.605 -32.178 1.00 96.81 88 ARG A CA 1
ATOM 636 C C . ARG A 1 88 ? 10.971 3.016 -30.789 1.00 96.81 88 ARG A C 1
ATOM 638 O O . ARG A 1 88 ? 11.627 1.978 -30.680 1.00 96.81 88 ARG A O 1
ATOM 645 N N . LEU A 1 89 ? 10.497 3.681 -29.735 1.00 97.19 89 LEU A N 1
ATOM 646 C CA . LEU A 1 89 ? 10.576 3.179 -28.364 1.00 97.19 89 LEU A CA 1
ATOM 647 C C . LEU A 1 89 ? 9.864 1.829 -28.260 1.00 97.19 89 LEU A C 1
ATOM 649 O O . LEU A 1 89 ? 10.481 0.861 -27.816 1.00 97.19 89 LEU A O 1
ATOM 653 N N . LYS A 1 90 ? 8.618 1.757 -28.741 1.00 97.31 90 LYS A N 1
ATOM 654 C CA . LYS A 1 90 ? 7.810 0.538 -28.739 1.00 97.31 90 LYS A CA 1
ATOM 655 C C . LYS A 1 90 ? 8.516 -0.608 -29.457 1.00 97.31 90 LYS A C 1
ATOM 657 O O . LYS A 1 90 ? 8.831 -1.614 -28.829 1.00 97.31 90 LYS A O 1
ATOM 662 N N . SER A 1 91 ? 8.851 -0.425 -30.734 1.00 97.62 91 SER A N 1
ATOM 663 C CA . SER A 1 91 ? 9.438 -1.488 -31.555 1.00 97.62 91 SER A CA 1
ATOM 664 C C . SER A 1 91 ? 10.789 -1.968 -31.022 1.00 97.62 91 SER A C 1
ATOM 666 O O . SER A 1 91 ? 11.141 -3.135 -31.171 1.00 97.62 91 SER A O 1
ATOM 668 N N . THR A 1 92 ? 11.577 -1.068 -30.420 1.00 98.06 92 THR A N 1
ATOM 669 C CA . THR A 1 92 ? 12.881 -1.434 -29.854 1.00 98.06 92 THR A CA 1
ATOM 670 C C . THR A 1 92 ? 12.718 -2.268 -28.590 1.00 98.06 92 THR A C 1
ATOM 672 O O . THR A 1 92 ? 13.418 -3.264 -28.451 1.00 98.06 92 THR A O 1
ATOM 675 N N . VAL A 1 93 ? 11.820 -1.870 -27.682 1.00 98.25 93 VAL A N 1
ATOM 676 C CA . VAL A 1 93 ? 11.593 -2.565 -26.403 1.00 98.25 93 VAL A CA 1
ATOM 677 C C . VAL A 1 93 ? 10.917 -3.915 -26.622 1.00 98.25 93 VAL A C 1
ATOM 679 O O . VAL A 1 93 ? 11.330 -4.897 -26.018 1.00 98.25 93 VAL A O 1
ATOM 682 N N . GLU A 1 94 ? 9.937 -3.990 -27.521 1.00 98.12 94 GLU A N 1
ATOM 683 C CA . GLU A 1 94 ? 9.227 -5.231 -27.860 1.00 98.12 94 GLU A CA 1
ATOM 684 C C . GLU A 1 94 ? 10.170 -6.320 -28.402 1.00 98.12 94 GLU A C 1
ATOM 686 O O . GLU A 1 94 ? 9.973 -7.503 -28.147 1.00 98.12 94 GLU A O 1
ATOM 691 N N . ALA A 1 95 ? 11.245 -5.927 -29.092 1.00 98.12 95 ALA A N 1
ATOM 692 C CA . ALA A 1 95 ? 12.252 -6.849 -29.616 1.00 98.12 95 ALA A CA 1
ATOM 693 C C . ALA A 1 95 ? 13.316 -7.285 -28.584 1.00 98.12 95 ALA A C 1
ATOM 695 O O . ALA A 1 95 ? 14.223 -8.049 -28.930 1.00 98.12 95 ALA A O 1
ATOM 696 N N . MET A 1 96 ? 13.272 -6.786 -27.342 1.00 98.62 96 MET A N 1
ATOM 697 C CA . MET A 1 96 ? 14.294 -7.092 -26.337 1.00 98.62 96 MET A CA 1
ATOM 698 C C . MET A 1 96 ? 14.093 -8.473 -25.694 1.00 98.62 96 MET A C 1
ATOM 700 O O . MET A 1 96 ? 12.963 -8.878 -25.419 1.00 98.62 96 MET A O 1
ATOM 704 N N . PRO A 1 97 ? 15.183 -9.195 -25.366 1.00 98.31 97 PRO A N 1
ATOM 705 C CA . PRO A 1 97 ? 15.089 -10.465 -24.655 1.00 98.31 97 PRO A CA 1
ATOM 706 C C . PRO A 1 97 ? 14.350 -10.344 -23.316 1.00 98.31 97 PRO A C 1
ATOM 708 O O . PRO A 1 97 ? 14.653 -9.469 -22.507 1.00 98.31 97 PRO A O 1
ATOM 711 N N . GLY A 1 98 ? 13.429 -11.274 -23.059 1.00 97.44 98 GLY A N 1
ATOM 712 C CA . GLY A 1 98 ? 12.634 -11.322 -21.828 1.00 97.44 98 GLY A CA 1
ATOM 713 C C . GLY A 1 98 ? 11.334 -10.513 -21.875 1.00 97.44 98 GLY A C 1
ATOM 714 O O . GLY A 1 98 ? 10.517 -10.671 -20.973 1.00 97.44 98 GLY A O 1
ATOM 715 N N . VAL A 1 99 ? 11.105 -9.695 -22.908 1.00 98.50 99 VAL A N 1
ATOM 716 C CA . VAL A 1 99 ? 9.805 -9.049 -23.142 1.00 98.50 99 VAL A CA 1
ATOM 717 C C . VAL A 1 99 ? 8.881 -10.033 -23.853 1.00 98.50 99 VAL A C 1
ATOM 719 O O . VAL A 1 99 ? 9.222 -10.555 -24.912 1.00 98.50 99 VAL A O 1
ATOM 722 N N . THR A 1 100 ? 7.726 -10.316 -23.255 1.00 97.81 100 THR A N 1
ATOM 723 C CA . THR A 1 100 ? 6.706 -11.206 -23.834 1.00 97.81 100 THR A CA 1
ATOM 724 C C . THR A 1 100 ? 5.569 -10.440 -24.498 1.00 97.81 100 THR A C 1
ATOM 726 O O . THR A 1 100 ? 4.969 -10.946 -25.441 1.00 97.81 100 THR A O 1
ATOM 729 N N . ASP A 1 101 ? 5.283 -9.233 -24.015 1.00 97.50 101 ASP A N 1
ATOM 730 C CA . ASP A 1 101 ? 4.269 -8.330 -24.553 1.00 97.50 101 ASP A CA 1
ATOM 731 C C . ASP A 1 101 ? 4.598 -6.879 -24.171 1.00 97.50 101 ASP A C 1
ATOM 733 O O . ASP A 1 101 ? 5.231 -6.621 -23.138 1.00 97.50 101 ASP A O 1
ATOM 737 N N . LEU A 1 102 ? 4.165 -5.931 -25.002 1.00 97.50 102 LEU A N 1
ATOM 738 C CA . LEU A 1 102 ? 4.327 -4.501 -24.769 1.00 97.50 102 LEU A CA 1
ATOM 739 C C . LEU A 1 102 ? 3.066 -3.742 -25.187 1.00 97.50 102 LEU A C 1
ATOM 741 O O . LEU A 1 102 ? 2.786 -3.563 -26.373 1.00 97.50 102 LEU A O 1
ATOM 745 N N . SER A 1 103 ? 2.370 -3.180 -24.203 1.00 96.88 103 SER A N 1
ATOM 746 C CA . SER A 1 103 ? 1.306 -2.208 -24.437 1.00 96.88 103 SER A CA 1
ATOM 747 C C . SER A 1 103 ? 1.841 -0.793 -24.235 1.00 96.88 103 SER A C 1
ATOM 749 O O . SER A 1 103 ? 2.474 -0.493 -23.221 1.00 96.88 103 SER A O 1
ATOM 751 N N . MET A 1 104 ? 1.566 0.094 -25.189 1.00 96.50 104 MET A N 1
ATOM 752 C CA . MET A 1 104 ? 1.937 1.504 -25.115 1.00 96.50 104 MET A CA 1
ATOM 753 C C . MET A 1 104 ? 0.740 2.380 -25.474 1.00 96.50 104 MET A C 1
ATOM 755 O O . MET A 1 104 ? 0.151 2.203 -26.541 1.00 96.50 104 MET A O 1
ATOM 759 N N . SER A 1 105 ? 0.431 3.345 -24.610 1.00 93.00 105 SER A N 1
ATOM 760 C CA . SER A 1 105 ? -0.526 4.417 -24.896 1.00 93.00 105 SER A CA 1
ATOM 761 C C . SER A 1 105 ? 0.240 5.716 -25.097 1.00 93.00 105 SER A C 1
ATOM 763 O O . SER A 1 105 ? 0.991 6.142 -24.219 1.00 93.00 105 SER A O 1
ATOM 765 N N . TYR A 1 106 ? 0.053 6.343 -26.255 1.00 92.81 106 TYR A N 1
ATOM 766 C CA . TYR A 1 106 ? 0.646 7.631 -26.592 1.00 92.81 106 TYR A CA 1
ATOM 767 C C . TYR A 1 106 ? -0.462 8.594 -27.014 1.00 92.81 106 TYR A C 1
ATOM 769 O O . TYR A 1 106 ? -1.219 8.304 -27.941 1.00 92.81 106 TYR A O 1
ATOM 777 N N . HIS A 1 107 ? -0.537 9.734 -26.333 1.00 87.94 107 HIS A N 1
ATOM 778 C CA . HIS A 1 107 ? -1.477 10.807 -26.635 1.00 87.94 107 HIS A CA 1
ATOM 779 C C . HIS A 1 107 ? -0.727 12.132 -26.694 1.00 87.94 107 HIS A C 1
ATOM 781 O O . HIS A 1 107 ? 0.093 12.429 -25.824 1.00 87.94 107 HIS A O 1
ATOM 787 N N . ASN A 1 108 ? -1.024 12.928 -27.715 1.00 84.88 108 ASN A N 1
ATOM 788 C CA . ASN A 1 108 ? -0.605 14.318 -27.804 1.00 84.88 108 ASN A CA 1
ATOM 789 C C . ASN A 1 108 ? -1.746 15.134 -28.403 1.00 84.88 108 ASN A C 1
ATOM 791 O O . ASN A 1 108 ? -1.769 15.445 -29.596 1.00 84.88 108 ASN A O 1
ATOM 795 N N . ASP A 1 109 ? -2.735 15.429 -27.570 1.00 80.38 109 ASP A N 1
ATOM 796 C CA . ASP A 1 109 ? -3.874 16.231 -27.977 1.00 80.38 109 ASP A CA 1
ATOM 797 C C . ASP A 1 109 ? -4.371 17.127 -26.836 1.00 80.38 109 ASP A C 1
ATOM 799 O O . ASP A 1 109 ? -4.010 16.983 -25.669 1.00 80.38 109 ASP A O 1
ATOM 803 N N . ILE A 1 110 ? -5.190 18.116 -27.192 1.00 72.88 110 ILE A N 1
ATOM 804 C CA . ILE A 1 110 ? -5.678 19.134 -26.252 1.00 72.88 110 ILE A CA 1
ATOM 805 C C . ILE A 1 110 ? -6.668 18.540 -25.234 1.00 72.88 110 ILE A C 1
ATOM 807 O O . ILE A 1 110 ? -6.830 19.092 -24.148 1.00 72.88 110 ILE A O 1
ATOM 811 N N . VAL A 1 111 ? -7.338 17.437 -25.572 1.00 73.38 111 VAL A N 1
ATOM 812 C CA . VAL A 1 111 ? -8.426 16.849 -24.781 1.00 73.38 111 VAL A CA 1
ATOM 813 C C . VAL A 1 111 ? -7.883 15.882 -23.726 1.00 73.38 111 VAL A C 1
ATOM 815 O O . VAL A 1 111 ? -8.295 15.943 -22.571 1.00 73.38 111 VAL A O 1
ATOM 818 N N . GLN A 1 112 ? -6.968 14.997 -24.115 1.00 66.31 112 GLN A N 1
ATOM 819 C CA . GLN A 1 112 ? -6.372 13.953 -23.279 1.00 66.31 112 GLN A CA 1
ATOM 820 C C . GLN A 1 112 ? -5.026 14.388 -22.682 1.00 66.31 112 GLN A C 1
ATOM 822 O O . GLN A 1 112 ? -4.553 13.786 -21.720 1.00 66.31 112 GLN A O 1
ATOM 827 N N . GLY A 1 113 ? -4.438 15.469 -23.203 1.00 82.12 113 GLY A N 1
ATOM 828 C CA . GLY A 1 113 ? -3.127 15.959 -22.807 1.00 82.12 113 GLY A CA 1
ATOM 829 C C . GLY A 1 113 ? -1.992 15.199 -23.493 1.00 82.12 113 GLY A C 1
ATOM 830 O O . GLY A 1 113 ? -2.151 14.610 -24.562 1.00 82.12 113 GLY A O 1
ATOM 831 N N . THR A 1 114 ? -0.817 15.251 -22.871 1.00 87.88 114 THR A N 1
ATOM 832 C CA . THR A 1 114 ? 0.414 14.620 -23.349 1.00 87.88 114 THR A CA 1
ATOM 833 C C . THR A 1 114 ? 0.731 13.427 -22.456 1.00 87.88 114 THR A C 1
ATOM 835 O O . THR A 1 114 ? 1.155 13.612 -21.320 1.00 87.88 114 THR A O 1
ATOM 838 N N . ILE A 1 115 ? 0.490 12.206 -22.937 1.00 90.00 115 ILE A N 1
ATOM 839 C CA . ILE A 1 115 ? 0.642 10.962 -22.161 1.00 90.00 115 ILE A CA 1
ATOM 840 C C . ILE A 1 115 ? 1.553 9.991 -22.910 1.00 90.00 115 ILE A C 1
ATOM 842 O O . ILE A 1 115 ? 1.426 9.821 -24.123 1.00 90.00 115 ILE A O 1
ATOM 846 N N . LEU A 1 116 ? 2.454 9.343 -22.176 1.00 93.44 116 LEU A N 1
ATOM 847 C CA . LEU A 1 116 ? 3.241 8.197 -22.615 1.00 93.44 116 LEU A CA 1
ATOM 848 C C . LEU A 1 116 ? 3.231 7.124 -21.518 1.00 93.44 116 LEU A C 1
ATOM 850 O O . LEU A 1 116 ? 4.060 7.140 -20.602 1.00 93.44 116 LEU A O 1
ATOM 854 N N . ASP A 1 117 ? 2.339 6.151 -21.660 1.00 94.88 117 ASP A N 1
ATOM 855 C CA . ASP A 1 117 ? 2.224 5.018 -20.746 1.00 94.88 117 ASP A CA 1
ATOM 856 C C . ASP A 1 117 ? 2.813 3.766 -21.382 1.00 94.88 117 ASP A C 1
ATOM 858 O O . ASP A 1 117 ? 2.457 3.401 -22.502 1.00 94.88 117 ASP A O 1
ATOM 862 N N . LEU A 1 118 ? 3.721 3.103 -20.665 1.00 97.38 118 LEU A N 1
ATOM 863 C CA . LEU A 1 118 ? 4.315 1.837 -21.085 1.00 97.38 118 LEU A CA 1
ATOM 864 C C . LEU A 1 118 ? 3.981 0.749 -20.073 1.00 97.38 118 LEU A C 1
ATOM 866 O O . LEU A 1 118 ? 4.281 0.885 -18.886 1.00 97.38 118 LEU A O 1
ATOM 870 N N . HIS A 1 119 ? 3.442 -0.364 -20.559 1.00 98.25 119 HIS A N 1
ATOM 871 C CA . HIS A 1 119 ? 3.289 -1.596 -19.802 1.00 98.25 119 HIS A CA 1
ATOM 872 C C . HIS A 1 119 ? 4.053 -2.713 -20.509 1.00 98.25 119 HIS A C 1
ATOM 874 O O . HIS A 1 119 ? 3.668 -3.154 -21.587 1.00 98.25 119 HIS A O 1
ATOM 880 N N . VAL A 1 120 ? 5.151 -3.150 -19.893 1.00 98.50 120 VAL A N 1
ATOM 881 C CA . VAL A 1 120 ? 6.015 -4.225 -20.388 1.00 98.50 120 VAL A CA 1
ATOM 882 C C . VAL A 1 120 ? 5.729 -5.508 -19.611 1.00 98.50 120 VAL A C 1
ATOM 884 O O . VAL A 1 120 ? 5.803 -5.514 -18.380 1.00 98.50 120 VAL A O 1
ATOM 887 N N . SER A 1 121 ? 5.440 -6.602 -20.305 1.00 98.56 121 SER A N 1
ATOM 888 C CA . SER A 1 121 ? 5.285 -7.926 -19.700 1.00 98.56 121 SER A CA 1
ATOM 889 C C . SER A 1 121 ? 6.604 -8.687 -19.761 1.00 98.5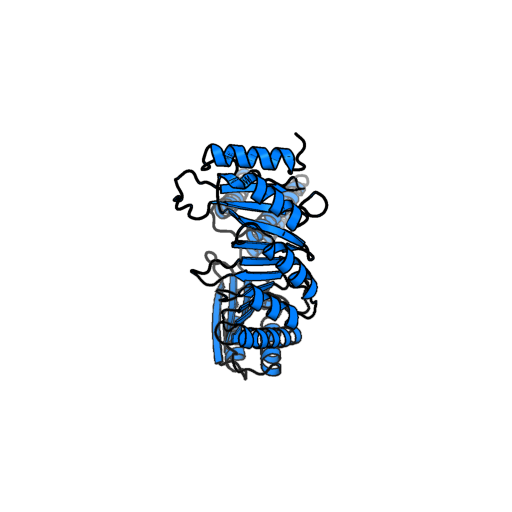6 121 SER A C 1
ATOM 891 O O . SER A 1 121 ? 7.180 -8.858 -20.833 1.00 98.56 121 SER A O 1
ATOM 893 N N . MET A 1 122 ? 7.112 -9.097 -18.597 1.00 98.44 122 MET A N 1
ATOM 894 C CA . MET A 1 122 ? 8.441 -9.694 -18.433 1.00 98.44 122 MET A CA 1
ATOM 895 C C . MET A 1 122 ? 8.434 -10.813 -17.382 1.00 98.44 122 MET A C 1
ATOM 897 O O . MET A 1 122 ? 9.368 -10.940 -16.592 1.00 98.44 122 MET A O 1
ATOM 901 N N . GLU A 1 123 ? 7.366 -11.608 -17.319 1.00 96.88 123 GLU A N 1
ATOM 902 C CA . GLU A 1 123 ? 7.116 -12.557 -16.221 1.00 96.88 123 GLU A CA 1
ATOM 903 C C . GLU A 1 123 ? 8.267 -13.561 -16.027 1.00 96.88 123 GLU A C 1
ATOM 905 O O . GLU A 1 123 ? 8.761 -13.705 -14.908 1.00 96.88 123 GLU A O 1
ATOM 910 N N . ASP A 1 124 ? 8.799 -14.119 -17.119 1.00 95.00 124 ASP A N 1
ATOM 911 C CA . ASP A 1 124 ? 9.910 -15.086 -17.110 1.00 95.00 124 ASP A CA 1
ATOM 912 C C . ASP A 1 124 ? 11.303 -14.450 -17.287 1.00 95.00 124 ASP A C 1
ATOM 914 O O . ASP A 1 124 ? 12.318 -15.149 -17.344 1.00 95.00 124 ASP A O 1
ATOM 918 N N . ALA A 1 125 ? 11.389 -13.119 -17.394 1.00 97.75 125 ALA A N 1
ATOM 919 C CA . ALA A 1 125 ? 12.656 -12.440 -17.653 1.00 97.75 125 ALA A CA 1
ATOM 920 C C . ALA A 1 125 ? 13.620 -12.543 -16.466 1.00 97.75 125 ALA A C 1
ATOM 922 O O . ALA A 1 125 ? 13.247 -12.330 -15.313 1.00 97.75 125 ALA A O 1
ATOM 923 N N . THR A 1 126 ? 14.896 -12.775 -16.736 1.00 97.56 126 THR A N 1
ATOM 924 C CA . THR A 1 126 ? 15.960 -12.709 -15.725 1.00 97.56 126 THR A CA 1
ATOM 925 C C . THR A 1 126 ? 16.176 -11.276 -15.215 1.00 97.56 126 THR A C 1
ATOM 927 O O . THR A 1 126 ? 15.823 -10.306 -15.885 1.00 97.56 126 THR A O 1
ATOM 930 N N . GLU A 1 127 ? 16.790 -11.117 -14.037 1.00 96.75 127 GLU A N 1
ATOM 931 C CA . GLU A 1 127 ? 17.146 -9.788 -13.509 1.00 96.75 127 GLU A CA 1
ATOM 932 C C . GLU A 1 127 ? 17.967 -8.934 -14.494 1.00 96.75 127 GLU A C 1
ATOM 934 O O . GLU A 1 127 ? 17.589 -7.778 -14.700 1.00 96.75 127 GLU A O 1
ATOM 939 N N . PRO A 1 128 ? 19.024 -9.462 -15.154 1.00 98.12 128 PRO A N 1
ATOM 940 C CA . PRO A 1 128 ? 19.755 -8.702 -16.167 1.00 98.12 128 PRO A CA 1
ATOM 941 C C . PRO A 1 128 ? 18.865 -8.224 -17.316 1.00 98.12 128 PRO A C 1
ATOM 943 O O . PRO A 1 128 ? 18.949 -7.065 -17.697 1.00 98.12 128 PRO A O 1
ATOM 946 N N . GLN A 1 129 ? 17.949 -9.063 -17.809 1.00 98.50 129 GLN A N 1
ATOM 947 C CA . GLN A 1 129 ? 17.028 -8.675 -18.885 1.00 98.50 129 GLN A CA 1
ATOM 948 C C . GLN A 1 129 ? 16.097 -7.530 -18.466 1.00 98.50 129 GLN A C 1
ATOM 950 O O . GLN A 1 129 ? 15.869 -6.608 -19.246 1.00 98.50 129 GLN A O 1
ATOM 955 N N . ILE A 1 130 ? 15.591 -7.543 -17.227 1.00 98.56 130 ILE A N 1
ATOM 956 C CA . ILE A 1 130 ? 14.775 -6.438 -16.693 1.00 98.56 130 ILE A CA 1
ATOM 957 C C . ILE A 1 130 ? 15.600 -5.150 -16.604 1.00 98.56 130 ILE A C 1
ATOM 959 O O . ILE A 1 130 ? 15.114 -4.084 -16.988 1.00 98.56 130 ILE A O 1
ATOM 963 N N . ALA A 1 131 ? 16.846 -5.234 -16.126 1.00 98.25 131 ALA A N 1
ATOM 964 C CA . ALA A 1 131 ? 17.743 -4.083 -16.054 1.00 98.25 131 ALA A CA 1
ATOM 965 C C . ALA A 1 131 ? 18.073 -3.528 -17.450 1.00 98.25 131 ALA A C 1
ATOM 967 O O . ALA A 1 131 ? 18.048 -2.311 -17.643 1.00 98.25 131 ALA A O 1
ATOM 968 N N . ASP A 1 132 ? 18.322 -4.395 -18.431 1.00 98.56 132 ASP A N 1
ATOM 969 C CA . ASP A 1 132 ? 18.605 -4.007 -19.813 1.00 98.56 132 ASP A CA 1
ATOM 970 C C . ASP A 1 132 ? 17.406 -3.284 -20.438 1.00 98.56 132 ASP A C 1
ATOM 972 O O . ASP A 1 132 ? 17.566 -2.208 -21.018 1.00 98.56 132 ASP A O 1
ATOM 976 N N . VAL A 1 133 ? 16.189 -3.814 -20.269 1.00 98.56 133 VAL A N 1
ATOM 977 C CA . VAL A 1 133 ? 14.956 -3.172 -20.757 1.00 98.56 133 VAL A CA 1
ATOM 978 C C . VAL A 1 133 ? 14.727 -1.820 -20.086 1.00 98.56 133 VAL A C 1
ATOM 980 O O . VAL A 1 133 ? 14.488 -0.823 -20.771 1.00 98.56 133 VAL A O 1
ATOM 983 N N . ALA A 1 134 ? 14.849 -1.746 -18.759 1.00 97.88 134 ALA A N 1
ATOM 984 C CA . ALA A 1 134 ? 14.702 -0.493 -18.024 1.00 97.88 134 ALA A CA 1
ATOM 985 C C . ALA A 1 134 ? 15.747 0.555 -18.458 1.00 97.88 134 ALA A C 1
ATOM 987 O O . ALA A 1 134 ? 15.404 1.728 -18.637 1.00 97.88 134 ALA A O 1
ATOM 988 N N . THR A 1 135 ? 16.993 0.128 -18.694 1.00 98.06 135 THR A N 1
ATOM 989 C CA . THR A 1 135 ? 18.068 0.968 -19.249 1.00 98.06 135 THR A CA 1
ATOM 990 C C . THR A 1 135 ? 17.688 1.468 -20.632 1.00 98.06 135 THR A C 1
ATOM 992 O O . THR A 1 135 ? 17.763 2.669 -20.897 1.00 98.06 135 THR A O 1
ATOM 995 N N . LYS A 1 136 ? 17.205 0.578 -21.504 1.00 98.12 136 LYS A N 1
ATOM 996 C CA . LYS A 1 136 ? 16.883 0.948 -22.877 1.00 98.12 136 LYS A CA 1
ATOM 997 C C . LYS A 1 136 ? 15.724 1.934 -22.968 1.00 98.12 136 LYS A C 1
ATOM 999 O O . LYS A 1 136 ? 15.784 2.873 -23.760 1.00 98.12 136 LYS A O 1
ATOM 1004 N N . ILE A 1 137 ? 14.701 1.757 -22.133 1.00 97.06 1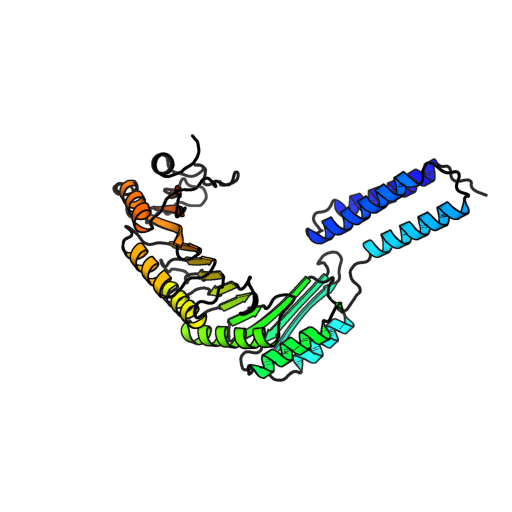37 ILE A N 1
ATOM 1005 C CA . ILE A 1 137 ? 13.587 2.703 -22.015 1.00 97.06 137 ILE A CA 1
ATOM 1006 C C . ILE A 1 137 ? 14.101 4.077 -21.569 1.00 97.06 137 ILE A C 1
ATOM 1008 O O . ILE A 1 137 ? 13.712 5.081 -22.164 1.00 97.06 137 ILE A O 1
ATOM 1012 N N . ASN A 1 138 ? 15.000 4.136 -20.580 1.00 94.62 138 ASN A N 1
ATOM 1013 C CA . ASN A 1 138 ? 15.602 5.396 -20.132 1.00 94.62 138 ASN A CA 1
ATOM 1014 C C . ASN A 1 138 ? 16.399 6.089 -21.245 1.00 94.62 138 ASN A C 1
ATOM 1016 O O . ASN A 1 138 ? 16.204 7.280 -21.482 1.00 94.62 138 ASN A O 1
ATOM 1020 N N . GLU A 1 139 ? 17.252 5.351 -21.960 1.00 95.06 139 GLU A N 1
ATOM 1021 C CA . GLU A 1 139 ? 18.039 5.886 -23.080 1.00 95.06 139 GLU A CA 1
ATOM 1022 C C . GLU A 1 139 ? 17.159 6.461 -24.194 1.00 95.06 139 GLU A C 1
ATOM 1024 O O . GLU A 1 139 ? 17.425 7.548 -24.702 1.00 95.06 139 GLU A O 1
ATOM 1029 N N . LEU A 1 140 ? 16.124 5.717 -24.596 1.00 93.69 140 LEU A N 1
ATOM 1030 C CA . LEU A 1 140 ? 15.254 6.092 -25.709 1.00 93.69 140 LEU A CA 1
ATOM 1031 C C . LEU A 1 140 ? 14.292 7.219 -25.341 1.00 93.69 140 LEU A C 1
ATOM 1033 O O . LEU A 1 140 ? 13.975 8.043 -26.196 1.00 93.69 140 LEU A O 1
ATOM 1037 N N . ARG A 1 141 ? 13.840 7.275 -24.082 1.00 90.88 141 ARG A N 1
ATOM 1038 C CA . ARG A 1 141 ? 13.053 8.407 -23.587 1.00 90.88 141 ARG A CA 1
ATOM 1039 C C . ARG A 1 141 ? 13.908 9.667 -23.509 1.00 90.88 141 ARG A C 1
ATOM 1041 O O . ARG A 1 141 ? 13.454 10.717 -23.959 1.00 90.88 141 ARG A O 1
ATOM 1048 N N . GLY A 1 142 ? 15.116 9.571 -22.947 1.00 86.56 142 GLY A N 1
ATOM 1049 C CA . GLY A 1 142 ? 15.978 10.723 -22.684 1.00 86.56 142 GLY A CA 1
ATOM 1050 C C . GLY A 1 142 ? 15.185 11.887 -22.080 1.00 86.56 142 GLY A C 1
ATOM 1051 O O . GLY A 1 142 ? 14.377 11.697 -21.173 1.00 86.56 142 GLY A O 1
ATOM 1052 N N . ASN A 1 143 ? 15.354 13.077 -22.655 1.00 86.19 143 ASN A N 1
ATOM 1053 C CA . ASN A 1 143 ? 14.553 14.268 -22.356 1.00 86.19 143 ASN A CA 1
ATOM 1054 C C . ASN A 1 143 ? 13.394 14.501 -23.351 1.00 86.19 143 ASN A C 1
ATOM 1056 O O . ASN A 1 143 ? 12.697 15.512 -23.270 1.00 86.19 143 ASN A O 1
ATOM 1060 N N . LEU A 1 144 ? 13.173 13.594 -24.311 1.00 88.00 144 LEU A N 1
ATOM 1061 C CA . LEU A 1 144 ? 12.234 13.796 -25.427 1.00 88.00 144 LEU A CA 1
ATOM 1062 C C . LEU A 1 144 ? 10.776 13.895 -24.972 1.00 88.00 144 LEU A C 1
ATOM 1064 O O . LEU A 1 144 ? 9.962 14.532 -25.641 1.00 88.00 144 LEU A O 1
ATOM 1068 N N . PHE A 1 145 ? 10.471 13.278 -23.831 1.00 89.88 145 PHE A N 1
ATOM 1069 C CA . PHE A 1 145 ? 9.128 13.166 -23.271 1.00 89.88 145 PHE A CA 1
ATOM 1070 C C . PHE A 1 145 ? 8.978 13.891 -21.923 1.00 89.88 145 PHE A C 1
ATOM 1072 O O . PHE A 1 145 ? 8.040 13.612 -21.187 1.00 89.88 145 PHE A O 1
ATOM 1079 N N . ASP A 1 146 ? 9.871 14.819 -21.561 1.00 88.12 146 ASP A N 1
ATOM 1080 C CA . ASP A 1 146 ? 9.795 15.537 -20.270 1.00 88.12 146 ASP A CA 1
ATOM 1081 C C . ASP A 1 146 ? 8.524 16.393 -20.107 1.00 88.12 146 ASP A C 1
ATOM 1083 O O . ASP A 1 146 ? 8.137 16.756 -18.994 1.00 88.12 146 ASP A O 1
ATOM 1087 N N . GLU A 1 147 ? 7.858 16.705 -21.218 1.00 86.50 147 GLU A N 1
ATOM 1088 C CA . GLU A 1 147 ? 6.587 17.434 -21.269 1.00 86.50 147 GLU A CA 1
ATOM 1089 C C . GLU A 1 147 ? 5.352 16.515 -21.234 1.00 86.50 147 GLU A C 1
ATOM 1091 O O . GLU A 1 147 ? 4.222 17.005 -21.217 1.00 86.50 147 GLU A O 1
ATOM 1096 N N . TYR A 1 148 ? 5.557 15.196 -21.216 1.00 89.44 148 TYR A N 1
ATOM 1097 C CA . TYR A 1 148 ? 4.504 14.187 -21.150 1.00 89.44 148 TYR A CA 1
ATOM 1098 C C . TYR A 1 148 ? 4.324 13.711 -19.706 1.00 89.44 148 TYR A C 1
ATOM 1100 O O . TYR A 1 148 ? 5.280 13.647 -18.927 1.00 89.44 148 TYR A O 1
ATOM 1108 N N . ASP A 1 149 ? 3.096 13.346 -19.348 1.00 88.31 149 ASP A N 1
ATOM 1109 C CA . ASP A 1 149 ? 2.867 12.442 -18.230 1.00 88.31 149 ASP A CA 1
ATOM 1110 C C . ASP A 1 149 ? 3.365 11.055 -18.636 1.00 88.31 149 ASP A C 1
ATOM 1112 O O . ASP A 1 149 ? 3.010 10.539 -19.696 1.00 88.31 149 ASP A O 1
ATOM 1116 N N . ARG A 1 150 ? 4.276 10.498 -17.843 1.00 91.25 150 ARG A N 1
ATOM 1117 C CA . ARG A 1 150 ? 5.029 9.302 -18.213 1.00 91.25 150 ARG A CA 1
ATOM 1118 C C . ARG A 1 150 ? 4.860 8.258 -17.143 1.00 91.25 150 ARG A C 1
ATOM 1120 O O . ARG A 1 150 ? 5.333 8.448 -16.021 1.00 91.25 150 ARG A O 1
ATOM 1127 N N . THR A 1 151 ? 4.319 7.112 -17.521 1.00 93.56 151 THR A N 1
ATOM 1128 C CA . THR A 1 151 ? 4.290 5.953 -16.636 1.00 93.56 151 THR A CA 1
ATOM 1129 C C . THR A 1 151 ? 5.051 4.785 -17.246 1.00 93.56 151 THR A C 1
ATOM 1131 O O . THR A 1 151 ? 5.213 4.650 -18.462 1.00 93.56 151 THR A O 1
ATOM 1134 N N . LEU A 1 152 ? 5.630 3.966 -16.377 1.00 96.81 152 LEU A N 1
ATOM 1135 C CA . LEU A 1 152 ? 6.190 2.673 -16.731 1.00 96.81 152 LEU A CA 1
ATOM 1136 C C . LEU A 1 152 ? 5.672 1.672 -15.711 1.00 96.81 152 LEU A C 1
ATOM 1138 O O . LEU A 1 152 ? 5.802 1.905 -14.512 1.00 96.81 152 LEU A O 1
ATOM 1142 N N . LYS A 1 153 ? 5.124 0.568 -16.202 1.00 98.12 153 LYS A N 1
ATOM 1143 C CA . LYS A 1 153 ? 4.749 -0.607 -15.428 1.00 98.12 153 LYS A CA 1
ATOM 1144 C C . LYS A 1 153 ? 5.424 -1.825 -16.041 1.00 98.12 153 LYS A C 1
ATOM 1146 O O . LYS A 1 153 ? 5.336 -2.043 -17.245 1.00 98.12 153 LYS A O 1
ATOM 1151 N N . ILE A 1 154 ? 6.081 -2.625 -15.216 1.00 98.56 154 ILE A N 1
ATOM 1152 C CA . ILE A 1 154 ? 6.705 -3.883 -15.622 1.00 98.56 154 ILE A CA 1
ATOM 1153 C C . ILE A 1 154 ? 5.980 -5.006 -14.884 1.00 98.56 154 ILE A C 1
ATOM 1155 O O . ILE A 1 154 ? 6.029 -5.055 -13.654 1.00 98.56 154 ILE A O 1
ATOM 1159 N N . SER A 1 155 ? 5.291 -5.891 -15.607 1.00 98.56 155 SER A N 1
ATOM 1160 C CA . SER A 1 155 ? 4.758 -7.131 -15.030 1.00 98.56 155 SER A CA 1
ATOM 1161 C C . SER A 1 155 ? 5.891 -8.133 -14.864 1.00 98.56 155 SER A C 1
ATOM 1163 O O . SER A 1 155 ? 6.586 -8.455 -15.824 1.00 98.56 155 SER A O 1
ATOM 1165 N N . VAL A 1 156 ? 6.069 -8.624 -13.641 1.00 98.31 156 VAL A N 1
ATOM 1166 C CA . VAL A 1 156 ? 7.183 -9.509 -13.257 1.00 98.31 156 VAL A CA 1
ATOM 1167 C C . VAL A 1 156 ? 6.701 -10.895 -12.836 1.00 98.31 156 VAL A C 1
ATOM 1169 O O . VAL A 1 156 ? 7.505 -11.811 -12.724 1.00 98.31 156 VAL A O 1
ATOM 1172 N N . ALA A 1 157 ? 5.400 -11.056 -12.617 1.00 97.06 157 ALA A N 1
ATOM 1173 C CA . ALA A 1 157 ? 4.686 -12.326 -12.560 1.00 97.06 157 ALA A CA 1
ATOM 1174 C C . ALA A 1 157 ? 3.202 -12.046 -12.846 1.00 97.06 157 ALA A C 1
ATOM 1176 O O . ALA A 1 157 ? 2.790 -10.881 -12.910 1.00 97.06 157 ALA A O 1
ATOM 1177 N N . GLN A 1 158 ? 2.390 -13.097 -12.950 1.00 94.75 158 GLN A N 1
ATOM 1178 C CA . GLN A 1 158 ? 0.944 -12.949 -13.071 1.00 94.75 158 GLN A CA 1
ATOM 1179 C C . GLN A 1 158 ? 0.400 -12.078 -11.922 1.00 94.75 158 GLN A C 1
ATOM 1181 O O . GLN A 1 158 ? 0.627 -12.364 -10.754 1.00 94.75 158 GLN A O 1
ATOM 1186 N N . PHE A 1 159 ? -0.290 -10.983 -12.252 1.00 95.12 159 PHE A N 1
ATOM 1187 C CA . PHE A 1 159 ? -0.809 -9.997 -11.289 1.00 95.12 159 PHE A CA 1
ATOM 1188 C C . PHE A 1 159 ? 0.235 -9.323 -10.372 1.00 95.12 159 PHE A C 1
ATOM 1190 O O . PHE A 1 159 ? -0.153 -8.625 -9.434 1.00 95.12 159 PHE A O 1
ATOM 1197 N N . ALA A 1 160 ? 1.535 -9.452 -10.650 1.00 98.12 160 ALA A N 1
ATOM 1198 C CA . ALA A 1 160 ? 2.603 -8.816 -9.883 1.00 98.12 160 ALA A CA 1
ATOM 1199 C C . ALA A 1 160 ? 3.390 -7.830 -10.754 1.00 98.12 160 ALA A C 1
ATOM 1201 O O . ALA A 1 160 ? 3.843 -8.174 -11.847 1.00 98.12 160 ALA A O 1
ATOM 1202 N N . SER A 1 161 ? 3.577 -6.597 -10.281 1.00 98.44 161 SER A N 1
ATOM 1203 C CA . SER A 1 161 ? 4.196 -5.548 -11.100 1.00 98.44 161 SER A CA 1
ATOM 1204 C C . SER A 1 161 ? 5.014 -4.526 -10.320 1.00 98.44 161 SER A C 1
ATOM 1206 O O . SER A 1 161 ? 4.790 -4.308 -9.130 1.00 98.44 161 SER A O 1
ATOM 1208 N N . VAL A 1 162 ? 5.945 -3.885 -11.030 1.00 98.19 162 VAL A N 1
ATOM 1209 C CA . VAL A 1 162 ? 6.773 -2.773 -10.555 1.00 98.19 162 VAL A CA 1
ATOM 1210 C C . VAL A 1 162 ? 6.531 -1.550 -11.433 1.00 98.19 162 VAL A C 1
ATOM 1212 O O . VAL A 1 162 ? 6.652 -1.620 -12.654 1.00 98.19 162 VAL A O 1
ATOM 1215 N N . SER A 1 163 ? 6.241 -0.421 -10.801 1.00 97.44 163 SER A N 1
ATOM 1216 C CA . SER A 1 163 ? 6.050 0.886 -11.420 1.00 97.44 163 SER A CA 1
ATOM 1217 C C . SER A 1 163 ? 7.097 1.851 -10.860 1.00 97.44 163 SER A C 1
ATOM 1219 O O . SER A 1 163 ? 6.845 2.499 -9.843 1.00 97.44 163 SER A O 1
ATOM 1221 N N . PRO A 1 164 ? 8.296 1.943 -11.463 1.00 94.19 164 PRO A N 1
ATOM 1222 C CA . PRO A 1 164 ? 9.459 2.549 -10.815 1.00 94.19 164 PRO A CA 1
ATOM 1223 C C . PRO A 1 164 ? 9.423 4.081 -10.704 1.00 94.19 164 PRO A C 1
ATOM 1225 O O . PRO A 1 164 ? 10.277 4.659 -10.038 1.00 94.19 164 PRO A O 1
ATOM 1228 N N . GLY A 1 165 ? 8.429 4.735 -11.308 1.00 90.62 165 GLY A N 1
ATOM 1229 C CA . GLY A 1 165 ? 8.321 6.192 -11.393 1.00 90.62 165 GLY A CA 1
ATOM 1230 C C . GLY A 1 165 ? 8.883 6.740 -12.706 1.00 90.62 165 GLY A C 1
ATOM 1231 O O . GLY A 1 165 ? 9.126 5.993 -13.653 1.00 90.62 165 GLY A O 1
ATOM 1232 N N . THR A 1 166 ? 9.054 8.061 -12.782 1.00 86.69 166 THR A N 1
ATOM 1233 C CA . THR A 1 166 ? 9.586 8.743 -13.976 1.00 86.69 166 THR A CA 1
ATOM 1234 C C . THR A 1 166 ? 11.108 8.736 -14.035 1.00 86.69 166 THR A C 1
ATOM 1236 O O . THR A 1 166 ? 11.677 8.680 -15.119 1.00 86.69 166 THR A O 1
ATOM 1239 N N . GLU A 1 167 ? 11.753 8.802 -12.872 1.00 87.19 167 GLU A N 1
ATOM 1240 C CA . GLU A 1 167 ? 13.202 8.758 -12.707 1.00 87.19 167 GLU A CA 1
ATOM 1241 C C . GLU A 1 167 ? 13.539 7.523 -11.879 1.00 87.19 167 GLU A C 1
ATOM 1243 O O . GLU A 1 167 ? 13.027 7.357 -10.771 1.00 87.19 167 GLU A O 1
ATOM 1248 N N . TYR A 1 168 ? 14.363 6.633 -12.426 1.00 91.75 168 TYR A N 1
ATOM 1249 C CA . TYR A 1 168 ? 14.700 5.376 -11.769 1.00 91.75 168 TYR A CA 1
ATOM 1250 C C . TYR A 1 168 ? 16.068 4.848 -12.197 1.00 91.75 168 TYR A C 1
ATOM 1252 O O . TYR A 1 168 ? 16.499 5.034 -13.335 1.00 91.75 168 TYR A O 1
ATOM 1260 N N . ASP A 1 169 ? 16.717 4.133 -11.277 1.00 93.25 169 ASP A N 1
ATOM 1261 C CA . ASP A 1 169 ? 17.906 3.323 -11.540 1.00 93.25 169 ASP A CA 1
ATOM 1262 C C . ASP A 1 169 ? 17.484 1.940 -12.080 1.00 93.25 169 ASP A C 1
ATOM 1264 O O . ASP A 1 169 ? 16.826 1.190 -11.351 1.00 93.25 169 ASP A O 1
ATOM 1268 N N . PRO A 1 170 ? 17.866 1.559 -13.315 1.00 95.81 170 PRO A N 1
ATOM 1269 C CA . PRO A 1 170 ? 17.550 0.249 -13.889 1.00 95.81 170 PRO A CA 1
ATOM 1270 C C . PRO A 1 170 ? 17.959 -0.947 -13.016 1.00 95.81 170 PRO A C 1
ATOM 1272 O O . PRO A 1 170 ? 17.232 -1.940 -12.950 1.00 95.81 170 PRO A O 1
ATOM 1275 N N . ILE A 1 171 ? 19.077 -0.849 -12.285 1.00 95.75 171 ILE A N 1
ATOM 1276 C CA . ILE A 1 171 ? 19.539 -1.921 -11.390 1.00 95.75 171 ILE A CA 1
ATOM 1277 C C . ILE A 1 171 ? 18.611 -2.033 -10.170 1.00 95.75 171 ILE A C 1
ATOM 1279 O O . ILE A 1 171 ? 18.293 -3.133 -9.709 1.00 95.75 171 ILE A O 1
ATOM 1283 N N . ALA A 1 172 ? 18.145 -0.908 -9.622 1.00 94.69 172 ALA A N 1
ATOM 1284 C CA . ALA A 1 172 ? 17.133 -0.899 -8.567 1.00 94.69 172 ALA A CA 1
ATOM 1285 C C . ALA A 1 172 ? 15.783 -1.461 -9.044 1.00 94.69 172 ALA A C 1
ATOM 1287 O O . ALA A 1 172 ? 15.130 -2.165 -8.269 1.00 94.69 172 ALA A O 1
ATOM 1288 N N . VAL A 1 173 ? 15.382 -1.222 -10.300 1.00 96.75 173 VAL A N 1
ATOM 1289 C CA . VAL A 1 173 ? 14.165 -1.816 -10.887 1.00 96.75 173 VAL A CA 1
ATOM 1290 C C . VAL A 1 173 ? 14.255 -3.342 -10.906 1.00 96.75 173 VAL A C 1
ATOM 1292 O O . VAL A 1 173 ? 13.363 -4.002 -10.376 1.00 96.75 173 VAL A O 1
ATOM 1295 N N . ALA A 1 174 ? 15.347 -3.908 -11.429 1.00 97.56 174 ALA A N 1
ATOM 1296 C CA . ALA A 1 174 ? 15.537 -5.359 -11.487 1.00 97.56 174 ALA A CA 1
ATOM 1297 C C . ALA A 1 174 ? 15.544 -6.016 -10.094 1.00 97.56 174 ALA A C 1
ATOM 1299 O O . ALA A 1 174 ? 14.850 -7.006 -9.865 1.00 97.56 174 ALA A O 1
ATOM 1300 N N . ARG A 1 175 ? 16.238 -5.417 -9.117 1.00 95.56 175 ARG A N 1
ATOM 1301 C CA . ARG A 1 175 ? 16.228 -5.911 -7.726 1.00 95.56 175 ARG A CA 1
ATOM 1302 C C . ARG A 1 175 ? 14.837 -5.851 -7.092 1.00 95.56 175 ARG A C 1
ATOM 1304 O O . ARG A 1 175 ? 14.445 -6.763 -6.367 1.00 95.56 175 ARG A O 1
ATOM 1311 N N . THR A 1 176 ? 14.086 -4.784 -7.370 1.00 95.81 176 THR A N 1
ATOM 1312 C CA . THR A 1 176 ? 12.701 -4.635 -6.896 1.00 95.81 176 THR A CA 1
ATOM 1313 C C . THR A 1 176 ? 11.800 -5.699 -7.530 1.00 95.81 176 THR A C 1
ATOM 1315 O O . THR A 1 176 ? 11.014 -6.325 -6.824 1.00 95.81 176 THR A O 1
ATOM 1318 N N . ALA A 1 177 ? 11.963 -5.974 -8.828 1.00 97.56 177 ALA A N 1
ATOM 1319 C CA . ALA A 1 177 ? 11.240 -7.030 -9.535 1.00 97.56 177 ALA A CA 1
ATOM 1320 C C . ALA A 1 177 ? 11.458 -8.411 -8.903 1.00 97.56 177 ALA A C 1
ATOM 1322 O O . ALA A 1 177 ? 10.493 -9.141 -8.679 1.00 97.56 177 ALA A O 1
ATOM 1323 N N . SER A 1 178 ? 12.697 -8.750 -8.544 1.00 96.12 178 SER A N 1
ATOM 1324 C CA . SER A 1 178 ? 12.986 -10.009 -7.850 1.00 96.12 178 SER A CA 1
ATOM 1325 C C . SER A 1 178 ? 12.379 -10.095 -6.460 1.00 96.12 178 SER A C 1
ATOM 1327 O O . SER A 1 178 ? 11.858 -11.149 -6.097 1.00 96.12 178 SER A O 1
ATOM 1329 N N . LEU A 1 179 ? 12.371 -8.997 -5.697 1.00 95.56 179 LEU A N 1
ATOM 1330 C CA . LEU A 1 179 ? 11.669 -8.967 -4.414 1.00 95.56 179 LEU A CA 1
ATOM 1331 C C . LEU A 1 179 ? 10.169 -9.205 -4.613 1.00 95.56 179 LEU A C 1
ATOM 1333 O O . LEU A 1 179 ? 9.592 -10.055 -3.937 1.00 95.56 179 LEU A O 1
ATOM 1337 N N . VAL A 1 180 ? 9.549 -8.505 -5.566 1.00 97.44 180 VAL A N 1
ATOM 1338 C CA . VAL A 1 180 ? 8.121 -8.658 -5.879 1.00 97.44 180 VAL A CA 1
ATOM 1339 C C . VAL A 1 180 ? 7.797 -10.088 -6.310 1.00 97.44 180 VAL A C 1
ATOM 1341 O O . VAL A 1 180 ? 6.804 -10.640 -5.844 1.00 97.44 180 VAL A O 1
ATOM 1344 N N . ARG A 1 181 ? 8.648 -10.734 -7.116 1.00 97.44 181 ARG A N 1
ATOM 1345 C CA . ARG A 1 181 ? 8.501 -12.157 -7.462 1.00 97.44 181 ARG A CA 1
ATOM 1346 C C . ARG A 1 181 ? 8.595 -13.063 -6.241 1.00 97.44 181 ARG A C 1
ATOM 1348 O O . ARG A 1 181 ? 7.742 -13.926 -6.064 1.00 97.44 181 ARG A O 1
ATOM 1355 N N . ALA A 1 182 ? 9.597 -12.865 -5.387 1.00 96.69 182 ALA A N 1
ATOM 1356 C CA . ALA A 1 182 ? 9.773 -13.662 -4.173 1.00 96.69 182 ALA A CA 1
ATOM 1357 C C . ALA A 1 182 ? 8.591 -13.508 -3.200 1.00 96.69 182 ALA A C 1
ATOM 1359 O O . ALA A 1 182 ? 8.190 -14.478 -2.553 1.00 96.69 182 ALA A O 1
ATOM 1360 N N . LEU A 1 183 ? 8.011 -12.307 -3.116 1.00 97.31 183 LEU A N 1
ATOM 1361 C CA . LEU A 1 183 ? 6.794 -12.059 -2.348 1.00 97.31 183 LEU A CA 1
ATOM 1362 C C . LEU A 1 183 ? 5.590 -12.746 -2.996 1.00 97.31 183 LEU A C 1
ATOM 1364 O O . LEU A 1 183 ? 4.860 -13.456 -2.310 1.00 97.31 183 LEU A O 1
ATOM 1368 N N . HIS A 1 184 ? 5.418 -12.594 -4.312 1.00 97.06 184 HIS A N 1
ATOM 1369 C CA . HIS A 1 184 ? 4.340 -13.228 -5.070 1.00 97.06 184 HIS A CA 1
ATOM 1370 C C . HIS A 1 184 ? 4.313 -14.744 -4.862 1.00 97.06 184 HIS A C 1
ATOM 1372 O O . HIS A 1 184 ? 3.246 -15.305 -4.629 1.00 97.06 184 HIS A O 1
ATOM 1378 N N . GLN A 1 185 ? 5.479 -15.398 -4.836 1.00 95.81 185 GLN A N 1
ATOM 1379 C CA . GLN A 1 185 ? 5.562 -16.838 -4.583 1.00 95.81 185 GLN A CA 1
ATOM 1380 C C . GLN A 1 185 ? 5.025 -17.260 -3.204 1.00 95.81 185 GLN A C 1
ATOM 1382 O O . GLN A 1 185 ? 4.540 -18.381 -3.059 1.00 95.81 185 GLN A O 1
ATOM 1387 N N . GLN A 1 186 ? 5.080 -16.375 -2.204 1.00 95.75 186 GLN A N 1
ATOM 1388 C CA . GLN A 1 186 ? 4.597 -16.649 -0.848 1.00 95.75 186 GLN A CA 1
ATOM 1389 C C . GLN A 1 186 ? 3.104 -16.356 -0.675 1.00 95.75 186 GLN A C 1
ATOM 1391 O O . GLN A 1 186 ? 2.428 -17.099 0.030 1.00 95.75 186 GLN A O 1
ATOM 1396 N N . VAL A 1 187 ? 2.593 -15.279 -1.284 1.00 95.19 187 VAL A N 1
ATOM 1397 C CA . VAL A 1 187 ? 1.222 -14.796 -1.016 1.00 95.19 187 VAL A CA 1
ATOM 1398 C C . VAL A 1 187 ? 0.224 -15.063 -2.146 1.00 95.19 187 VAL A C 1
ATOM 1400 O O . VAL A 1 187 ? -0.975 -15.020 -1.893 1.00 95.19 187 VAL A O 1
ATOM 1403 N N . GLN A 1 188 ? 0.701 -15.339 -3.368 1.00 93.56 188 GLN A N 1
ATOM 1404 C CA . GLN A 1 188 ? -0.091 -15.748 -4.542 1.00 93.56 188 GLN A CA 1
ATOM 1405 C C . GLN A 1 188 ? -1.329 -14.866 -4.798 1.00 93.56 188 GLN A C 1
ATOM 1407 O O . GLN A 1 188 ? -2.438 -15.353 -5.012 1.00 93.56 188 GLN A O 1
ATOM 1412 N N . THR A 1 189 ? -1.144 -13.546 -4.744 1.00 95.56 189 THR A N 1
ATOM 1413 C CA . THR A 1 189 ? -2.197 -12.556 -5.000 1.00 95.56 189 THR A CA 1
ATOM 1414 C C . THR A 1 189 ? -1.645 -11.360 -5.773 1.00 95.56 189 THR A C 1
ATOM 1416 O O . THR A 1 189 ? -0.436 -11.252 -5.984 1.00 95.56 189 THR A O 1
ATOM 1419 N N . ARG A 1 190 ? -2.515 -10.432 -6.188 1.00 97.88 190 ARG A N 1
ATOM 1420 C CA . ARG A 1 190 ? -2.102 -9.224 -6.906 1.00 97.88 190 ARG A CA 1
ATOM 1421 C C . ARG A 1 190 ? -1.186 -8.362 -6.036 1.00 97.88 190 ARG A C 1
ATOM 1423 O O . ARG A 1 190 ? -1.557 -7.968 -4.929 1.00 97.88 190 ARG A O 1
ATOM 1430 N N . ILE A 1 191 ? -0.017 -8.028 -6.579 1.00 98.50 191 ILE A N 1
ATOM 1431 C CA . ILE A 1 191 ? 1.002 -7.191 -5.940 1.00 98.50 191 ILE A CA 1
ATOM 1432 C C . ILE A 1 191 ? 1.375 -6.045 -6.873 1.00 98.50 191 ILE A C 1
ATOM 1434 O O . ILE A 1 191 ? 1.681 -6.239 -8.051 1.00 98.50 191 ILE A O 1
ATOM 1438 N N . GLU A 1 192 ? 1.410 -4.835 -6.336 1.00 98.38 192 GLU A N 1
ATOM 1439 C CA . GLU A 1 192 ? 1.894 -3.665 -7.055 1.00 98.38 192 GLU A CA 1
ATOM 1440 C C . GLU A 1 192 ? 2.934 -2.942 -6.220 1.00 98.38 192 GLU A C 1
ATOM 1442 O O . GLU A 1 192 ? 2.680 -2.558 -5.081 1.00 98.38 192 GLU A O 1
ATOM 1447 N N . TRP A 1 193 ? 4.108 -2.747 -6.804 1.00 97.44 193 TRP A N 1
ATOM 1448 C CA . TRP A 1 193 ? 5.158 -1.934 -6.224 1.00 97.44 193 TRP A CA 1
ATOM 1449 C C . TRP A 1 193 ? 5.262 -0.615 -6.978 1.00 97.44 193 TRP A C 1
ATOM 1451 O O . TRP A 1 193 ? 5.411 -0.610 -8.196 1.00 97.44 193 TRP A O 1
ATOM 1461 N N . TYR A 1 194 ? 5.238 0.499 -6.262 1.00 95.50 194 TYR A N 1
ATOM 1462 C CA . TYR A 1 194 ? 5.436 1.846 -6.781 1.00 95.50 194 TYR A CA 1
ATOM 1463 C C . TYR A 1 194 ? 6.773 2.394 -6.270 1.00 95.50 194 TYR A C 1
ATOM 1465 O O . TYR A 1 194 ? 7.087 2.277 -5.085 1.00 95.50 194 TYR A O 1
ATOM 1473 N N . GLY A 1 195 ? 7.572 2.977 -7.162 1.00 91.88 195 GLY A N 1
ATOM 1474 C CA . GLY A 1 195 ? 8.953 3.373 -6.887 1.00 91.88 195 GLY A CA 1
ATOM 1475 C C . GLY A 1 195 ? 9.938 2.203 -6.981 1.00 91.88 195 GLY A C 1
ATOM 1476 O O . GLY A 1 195 ? 9.666 1.179 -7.607 1.00 91.88 195 GLY A O 1
ATOM 1477 N N . THR A 1 196 ? 11.108 2.348 -6.359 1.00 85.88 196 THR A N 1
ATOM 1478 C CA . THR A 1 196 ? 12.147 1.306 -6.316 1.00 85.88 196 THR A CA 1
ATOM 1479 C C . THR A 1 196 ? 12.743 1.209 -4.925 1.00 85.88 196 THR A C 1
ATOM 1481 O O . THR A 1 196 ? 12.776 2.190 -4.189 1.00 85.88 196 THR A O 1
ATOM 1484 N N . ILE A 1 197 ? 13.310 0.053 -4.597 1.00 76.38 197 ILE A N 1
ATOM 1485 C CA . ILE A 1 197 ? 13.810 -0.275 -3.256 1.00 76.38 197 ILE A CA 1
ATOM 1486 C C . ILE A 1 197 ? 14.914 0.634 -2.683 1.00 76.38 197 ILE A C 1
ATOM 1488 O O . ILE A 1 197 ? 15.289 0.484 -1.523 1.00 76.38 197 ILE A O 1
ATOM 1492 N N . VAL A 1 198 ? 15.466 1.544 -3.488 1.00 72.00 198 VAL A N 1
ATOM 1493 C CA . VAL A 1 198 ? 16.533 2.485 -3.103 1.00 72.00 198 VAL A CA 1
ATOM 1494 C C . VAL A 1 198 ? 15.982 3.910 -2.890 1.00 72.00 198 VAL A C 1
ATOM 1496 O O . VAL A 1 198 ? 16.736 4.815 -2.556 1.00 72.00 198 VAL A O 1
ATOM 1499 N N . GLY A 1 199 ? 14.672 4.130 -3.058 1.00 64.00 199 GLY A N 1
ATOM 1500 C CA . GLY A 1 199 ? 14.037 5.445 -2.935 1.00 64.00 199 GLY A CA 1
ATOM 1501 C C . GLY A 1 199 ? 13.214 5.643 -1.659 1.00 64.00 199 GLY A C 1
ATOM 1502 O O . GLY A 1 199 ? 12.554 4.723 -1.176 1.00 64.00 199 GLY A O 1
ATOM 1503 N N . ASP A 1 200 ? 13.165 6.893 -1.188 1.00 67.44 200 ASP A N 1
ATOM 1504 C CA . ASP A 1 200 ? 12.432 7.325 0.017 1.00 67.44 200 ASP A CA 1
ATOM 1505 C C . ASP A 1 200 ? 10.896 7.255 -0.105 1.00 67.44 200 ASP A C 1
ATOM 1507 O O . ASP A 1 200 ? 10.182 7.512 0.864 1.00 67.44 200 ASP A O 1
ATOM 1511 N N . THR A 1 201 ? 10.373 6.936 -1.293 1.00 74.75 201 THR A N 1
ATOM 1512 C CA . THR A 1 201 ? 8.938 6.985 -1.638 1.00 74.75 201 THR A CA 1
ATOM 1513 C C . THR A 1 201 ? 8.414 5.661 -2.201 1.00 74.75 201 THR A C 1
ATOM 1515 O O . THR A 1 201 ? 7.510 5.637 -3.034 1.00 74.75 201 THR A O 1
ATOM 1518 N N . SER A 1 202 ? 8.985 4.538 -1.758 1.00 89.38 202 SER A N 1
ATOM 1519 C CA . SER A 1 202 ? 8.497 3.210 -2.146 1.00 89.38 202 SER A CA 1
ATOM 1520 C C . SER A 1 202 ? 7.153 2.890 -1.504 1.00 89.38 202 SER A C 1
ATOM 1522 O O . SER A 1 202 ? 7.001 3.042 -0.292 1.00 89.38 202 SER A O 1
ATOM 1524 N N . SER A 1 203 ? 6.215 2.371 -2.297 1.00 94.75 203 SER A N 1
ATOM 1525 C CA . SER A 1 203 ? 4.935 1.862 -1.807 1.00 94.75 203 SER A CA 1
ATOM 1526 C C . SER A 1 203 ? 4.654 0.467 -2.359 1.00 94.75 203 SER A C 1
ATOM 1528 O O . SER A 1 203 ? 4.669 0.253 -3.567 1.00 94.75 203 SER A O 1
ATOM 1530 N N . LEU A 1 204 ? 4.391 -0.484 -1.471 1.00 97.12 204 LEU A N 1
ATOM 1531 C CA . LEU A 1 204 ? 3.996 -1.851 -1.779 1.00 97.12 204 LEU A CA 1
ATOM 1532 C C . LEU A 1 204 ? 2.509 -2.021 -1.476 1.00 97.12 204 LEU A C 1
ATOM 1534 O O . LEU A 1 204 ? 2.072 -1.801 -0.351 1.00 97.12 204 LEU A O 1
ATOM 1538 N N . LYS A 1 205 ? 1.738 -2.476 -2.459 1.00 98.44 205 LYS A N 1
ATOM 1539 C CA . LYS A 1 205 ? 0.325 -2.816 -2.302 1.00 98.44 205 LYS A CA 1
ATOM 1540 C C . LYS A 1 205 ? 0.108 -4.297 -2.568 1.00 98.44 205 LYS A C 1
ATOM 1542 O O . LYS A 1 205 ? 0.477 -4.800 -3.627 1.00 98.44 205 LYS A O 1
ATOM 1547 N N . ILE A 1 206 ? -0.512 -4.982 -1.617 1.00 98.56 206 ILE A N 1
ATOM 1548 C CA . ILE A 1 206 ? -0.927 -6.380 -1.710 1.00 98.56 206 ILE A CA 1
ATOM 1549 C C . ILE A 1 206 ? -2.453 -6.398 -1.665 1.00 98.56 206 ILE A C 1
ATOM 1551 O O . ILE A 1 206 ? -3.076 -5.919 -0.712 1.00 98.56 206 ILE A O 1
ATOM 1555 N N . PHE A 1 207 ? -3.068 -6.922 -2.716 1.00 98.31 207 PHE A N 1
ATOM 1556 C CA . PHE A 1 207 ? -4.516 -6.904 -2.863 1.00 98.31 207 PHE A CA 1
ATOM 1557 C C . PHE A 1 207 ? -5.139 -8.246 -2.512 1.00 98.31 207 PHE A C 1
ATOM 1559 O O . PHE A 1 207 ? -4.509 -9.275 -2.721 1.00 98.31 207 PHE A O 1
ATOM 1566 N N . ALA A 1 208 ? -6.380 -8.238 -2.025 1.00 96.75 208 ALA A N 1
ATOM 1567 C CA . ALA A 1 208 ? -7.200 -9.439 -1.851 1.00 96.75 208 ALA A CA 1
ATOM 1568 C C . ALA A 1 208 ? -6.482 -10.611 -1.140 1.00 96.75 208 ALA A C 1
ATOM 1570 O O . ALA A 1 208 ? -6.613 -11.770 -1.533 1.00 96.75 208 ALA A O 1
ATOM 1571 N N . ALA A 1 209 ? -5.690 -10.318 -0.107 1.00 97.00 209 ALA A N 1
ATOM 1572 C CA . ALA A 1 209 ? -4.954 -11.334 0.632 1.00 97.00 209 ALA A CA 1
ATOM 1573 C C . ALA A 1 209 ? -5.906 -12.159 1.512 1.00 97.00 209 ALA A C 1
ATOM 1575 O O . ALA A 1 209 ? -6.693 -11.604 2.279 1.00 97.00 209 ALA A O 1
ATOM 1576 N N . GLN A 1 210 ? -5.798 -13.489 1.443 1.00 95.56 210 GLN A N 1
ATOM 1577 C CA . GLN A 1 210 ? -6.574 -14.398 2.302 1.00 95.56 210 GLN A CA 1
ATOM 1578 C C . GLN A 1 210 ? -6.152 -14.304 3.776 1.00 95.56 210 GLN A C 1
ATOM 1580 O O . GLN A 1 210 ? -6.982 -14.448 4.666 1.00 95.56 210 GLN A O 1
ATOM 1585 N N . ALA A 1 211 ? -4.872 -14.008 4.026 1.00 96.19 211 ALA A N 1
ATOM 1586 C CA . ALA A 1 211 ? -4.309 -13.764 5.350 1.00 96.19 211 ALA A CA 1
ATOM 1587 C C . ALA A 1 211 ? -3.474 -12.464 5.339 1.00 96.19 211 ALA A C 1
ATOM 1589 O O . ALA A 1 211 ? -2.250 -12.514 5.205 1.00 96.19 211 ALA A O 1
ATOM 1590 N N . PRO A 1 212 ? -4.103 -11.275 5.459 1.00 97.38 212 PRO A N 1
ATOM 1591 C CA . PRO A 1 212 ? -3.405 -9.988 5.370 1.00 97.38 212 PRO A CA 1
ATOM 1592 C C . PRO A 1 212 ? -2.248 -9.823 6.361 1.00 97.38 212 PRO A C 1
ATOM 1594 O O . PRO A 1 212 ? -1.223 -9.244 6.014 1.00 97.38 212 PRO A O 1
ATOM 1597 N N . GLY A 1 213 ? -2.393 -10.355 7.580 1.00 96.94 213 GLY A N 1
ATOM 1598 C CA . GLY A 1 213 ? -1.334 -10.323 8.593 1.00 96.94 213 GLY A CA 1
ATOM 1599 C C . GLY A 1 213 ? -0.087 -11.099 8.161 1.00 96.94 213 GLY A C 1
ATOM 1600 O O . GLY A 1 213 ? 1.010 -10.556 8.220 1.00 96.94 213 GLY A O 1
ATOM 1601 N N . GLU A 1 214 ? -0.261 -12.318 7.646 1.00 97.25 214 GLU A N 1
ATOM 1602 C CA . GLU A 1 214 ? 0.843 -13.159 7.162 1.00 97.25 214 GLU A CA 1
ATOM 1603 C C . GLU A 1 214 ? 1.491 -12.584 5.896 1.00 97.25 214 GLU A C 1
ATOM 1605 O O . GLU A 1 214 ? 2.713 -12.638 5.737 1.00 97.25 214 GLU A O 1
ATOM 1610 N N . ALA A 1 215 ? 0.687 -11.990 5.007 1.00 98.00 215 ALA A N 1
ATOM 1611 C CA . ALA A 1 215 ? 1.184 -11.298 3.822 1.00 98.00 215 ALA A CA 1
ATOM 1612 C C . ALA A 1 215 ? 2.034 -10.072 4.194 1.00 98.00 215 ALA A C 1
ATOM 1614 O O . ALA A 1 215 ? 3.087 -9.848 3.592 1.00 98.00 215 ALA A O 1
ATOM 1615 N N . LEU A 1 216 ? 1.623 -9.315 5.219 1.00 98.06 216 LEU A N 1
ATOM 1616 C CA . LEU A 1 216 ? 2.442 -8.245 5.783 1.00 98.06 216 LEU A CA 1
ATOM 1617 C C . LEU A 1 216 ? 3.735 -8.810 6.387 1.00 98.06 216 LEU A C 1
ATOM 1619 O O . LEU A 1 216 ? 4.808 -8.298 6.083 1.00 98.06 216 LEU A O 1
ATOM 1623 N N . ASP A 1 217 ? 3.679 -9.898 7.158 1.00 97.62 217 ASP A N 1
ATOM 1624 C CA . ASP A 1 217 ? 4.884 -10.510 7.735 1.00 97.62 217 ASP A CA 1
ATOM 1625 C C . ASP A 1 217 ? 5.870 -10.981 6.647 1.00 97.62 217 ASP A C 1
ATOM 1627 O O . ASP A 1 217 ? 7.084 -10.810 6.785 1.00 97.62 217 ASP A O 1
ATOM 1631 N N . ALA A 1 218 ? 5.368 -11.540 5.540 1.00 97.44 218 ALA A N 1
ATOM 1632 C CA . ALA A 1 218 ? 6.178 -11.912 4.379 1.00 97.44 218 ALA A CA 1
ATOM 1633 C C . ALA A 1 218 ? 6.847 -10.695 3.725 1.00 97.44 218 ALA A C 1
ATOM 1635 O O . ALA A 1 218 ? 8.044 -10.738 3.427 1.00 97.44 218 ALA A O 1
ATOM 1636 N N . ALA A 1 219 ? 6.105 -9.597 3.560 1.00 96.62 219 ALA A N 1
ATOM 1637 C CA . ALA A 1 219 ? 6.649 -8.346 3.047 1.00 96.62 219 ALA A CA 1
ATOM 1638 C C . ALA A 1 219 ? 7.744 -7.782 3.966 1.00 96.62 219 ALA A C 1
ATOM 1640 O O . ALA A 1 219 ? 8.821 -7.435 3.485 1.00 96.62 219 ALA A O 1
ATOM 1641 N N . LEU A 1 220 ? 7.516 -7.750 5.284 1.00 95.38 220 LEU A N 1
ATOM 1642 C CA . LEU A 1 220 ? 8.483 -7.235 6.259 1.00 95.38 220 LEU A CA 1
ATOM 1643 C C . LEU A 1 220 ? 9.785 -8.047 6.278 1.00 95.38 220 LEU A C 1
ATOM 1645 O O . LEU A 1 220 ? 10.866 -7.458 6.311 1.00 95.38 220 LEU A O 1
ATOM 1649 N N . ARG A 1 221 ? 9.705 -9.384 6.197 1.00 94.75 221 ARG A N 1
ATOM 1650 C CA . ARG A 1 221 ? 10.895 -10.252 6.102 1.00 94.75 221 ARG A CA 1
ATOM 1651 C C . ARG A 1 221 ? 11.721 -9.968 4.850 1.00 94.75 221 ARG A C 1
ATOM 1653 O O . ARG A 1 221 ? 12.941 -9.933 4.926 1.00 94.75 221 ARG A O 1
ATOM 1660 N N . LEU A 1 222 ? 11.068 -9.761 3.706 1.00 92.94 222 LEU A N 1
ATOM 1661 C CA . LEU A 1 222 ? 11.759 -9.453 2.450 1.00 92.94 222 LEU A CA 1
ATOM 1662 C C . LEU A 1 222 ? 12.323 -8.030 2.424 1.00 92.94 222 LEU A C 1
ATOM 1664 O O . LEU A 1 222 ? 13.360 -7.783 1.807 1.00 92.94 222 LEU A O 1
ATOM 1668 N N . LEU A 1 223 ? 11.651 -7.085 3.077 1.00 89.81 223 LEU A N 1
ATOM 1669 C CA . LEU A 1 223 ? 12.127 -5.714 3.217 1.00 89.81 223 LEU A CA 1
ATOM 1670 C C . LEU A 1 223 ? 13.349 -5.611 4.128 1.00 89.81 223 LEU A C 1
ATOM 1672 O O . LEU A 1 223 ? 14.151 -4.713 3.900 1.00 89.81 223 LEU A O 1
ATOM 1676 N N . ASP A 1 224 ? 13.523 -6.513 5.095 1.00 88.00 224 ASP A N 1
ATOM 1677 C CA . ASP A 1 224 ? 14.697 -6.560 5.981 1.00 88.00 224 ASP A CA 1
ATOM 1678 C C . ASP A 1 224 ? 14.996 -5.191 6.628 1.00 88.00 224 ASP A C 1
ATOM 1680 O O . ASP A 1 224 ? 16.076 -4.616 6.514 1.00 88.00 224 ASP A O 1
ATOM 1684 N N . GLY A 1 225 ? 13.957 -4.580 7.211 1.00 83.19 225 GLY A N 1
ATOM 1685 C CA . GLY A 1 225 ? 14.041 -3.271 7.870 1.00 83.19 225 GLY A CA 1
ATOM 1686 C C . GLY A 1 225 ? 14.092 -2.054 6.935 1.00 83.19 225 GLY A C 1
ATOM 1687 O O . GLY A 1 225 ? 14.091 -0.920 7.420 1.00 83.19 225 GLY A O 1
ATOM 1688 N N . ARG A 1 226 ? 14.095 -2.244 5.608 1.00 86.06 226 ARG A N 1
ATOM 1689 C CA . ARG A 1 226 ? 13.992 -1.132 4.649 1.00 86.06 226 ARG A CA 1
ATOM 1690 C C . ARG A 1 226 ? 12.646 -0.427 4.761 1.00 86.06 226 ARG A C 1
ATOM 1692 O O . ARG A 1 226 ? 11.604 -1.045 4.971 1.00 86.06 226 ARG A O 1
ATOM 1699 N N . ARG A 1 227 ? 12.676 0.891 4.571 1.00 87.81 227 ARG A N 1
ATOM 1700 C CA . ARG A 1 227 ? 11.484 1.735 4.593 1.00 87.81 227 ARG A CA 1
ATOM 1701 C C . ARG A 1 227 ? 10.672 1.545 3.311 1.00 87.81 227 ARG A C 1
ATOM 1703 O O . ARG A 1 227 ? 11.193 1.746 2.219 1.00 87.81 227 ARG A O 1
ATOM 1710 N N . ALA A 1 228 ? 9.394 1.228 3.463 1.00 89.75 228 ALA A N 1
ATOM 1711 C CA . ALA A 1 228 ? 8.392 1.282 2.409 1.00 89.75 228 ALA A CA 1
ATOM 1712 C C . ALA A 1 228 ? 7.027 1.539 3.051 1.00 89.75 228 ALA A C 1
ATOM 1714 O O . ALA A 1 228 ? 6.773 1.069 4.161 1.00 89.75 228 ALA A O 1
ATOM 1715 N N . ASP A 1 229 ? 6.154 2.258 2.355 1.00 94.69 229 ASP A N 1
ATOM 1716 C CA . ASP A 1 229 ? 4.744 2.290 2.721 1.00 94.69 229 ASP A CA 1
ATOM 1717 C C . ASP A 1 229 ? 4.102 0.982 2.245 1.00 94.69 229 ASP A C 1
ATOM 1719 O O . ASP A 1 229 ? 4.286 0.587 1.095 1.00 94.69 229 ASP A O 1
ATOM 1723 N N . ILE A 1 230 ? 3.378 0.279 3.112 1.00 97.06 230 ILE A N 1
ATOM 1724 C CA . ILE A 1 230 ? 2.808 -1.038 2.799 1.00 97.06 230 ILE A CA 1
ATOM 1725 C C . ILE A 1 230 ? 1.304 -0.998 3.011 1.00 97.06 230 ILE A C 1
ATOM 1727 O O . ILE A 1 230 ? 0.828 -0.687 4.097 1.00 97.06 230 ILE A O 1
ATOM 1731 N N . GLU A 1 231 ? 0.549 -1.370 1.991 1.00 98.44 231 GLU A N 1
ATOM 1732 C CA . GLU A 1 231 ? -0.892 -1.563 2.070 1.00 98.44 231 GLU A CA 1
ATOM 1733 C C . GLU A 1 231 ? -1.215 -3.032 1.804 1.00 98.44 231 GLU A C 1
ATOM 1735 O O . GLU A 1 231 ? -0.791 -3.593 0.795 1.00 98.44 231 GLU A O 1
ATOM 1740 N N . VAL A 1 232 ? -1.980 -3.665 2.693 1.00 98.69 232 VAL A N 1
ATOM 1741 C CA . VAL A 1 232 ? -2.450 -5.043 2.513 1.00 98.69 232 VAL A CA 1
ATOM 1742 C C . VAL A 1 232 ? -3.955 -5.069 2.703 1.00 98.69 232 VAL A C 1
ATOM 1744 O O . VAL A 1 232 ? -4.454 -4.884 3.813 1.00 98.69 232 VAL A O 1
ATOM 1747 N N . SER A 1 233 ? -4.682 -5.300 1.613 1.00 97.88 233 SER A N 1
ATOM 1748 C CA . SER A 1 233 ? -6.140 -5.414 1.659 1.00 97.88 233 SER A CA 1
ATOM 1749 C C . SER A 1 233 ? -6.587 -6.871 1.804 1.00 97.88 233 SER A C 1
ATOM 1751 O O . SER A 1 233 ? -5.997 -7.758 1.178 1.00 97.88 233 SER A O 1
ATOM 1753 N N . PRO A 1 234 ? -7.629 -7.130 2.612 1.00 97.31 234 PRO A N 1
ATOM 1754 C CA . PRO A 1 234 ? -8.228 -8.450 2.732 1.00 97.31 234 PRO A CA 1
ATOM 1755 C C . PRO A 1 234 ? -8.934 -8.882 1.447 1.00 97.31 234 PRO A C 1
ATOM 1757 O O . PRO A 1 234 ? -9.439 -8.053 0.688 1.00 97.31 234 PRO A O 1
ATOM 1760 N N . ALA A 1 235 ? -9.012 -10.195 1.230 1.00 95.81 235 ALA A N 1
ATOM 1761 C CA . ALA A 1 235 ? -9.941 -10.776 0.269 1.00 95.81 235 ALA A CA 1
ATOM 1762 C C . ALA A 1 235 ? -11.395 -10.452 0.652 1.00 95.81 235 ALA A C 1
ATOM 1764 O O . ALA A 1 235 ? -11.735 -10.340 1.839 1.00 95.81 235 ALA A O 1
ATOM 1765 N N . GLU A 1 236 ? -12.257 -10.321 -0.359 1.00 90.94 236 GLU A N 1
ATOM 1766 C CA . GLU A 1 236 ? -13.689 -10.103 -0.154 1.00 90.94 236 GLU A CA 1
ATOM 1767 C C . GLU A 1 236 ? -14.298 -11.211 0.716 1.00 90.94 236 GLU A C 1
ATOM 1769 O O . GLU A 1 236 ? -13.940 -12.384 0.611 1.00 90.94 236 GLU A O 1
ATOM 1774 N N . GLY A 1 237 ? -15.225 -10.830 1.596 1.00 84.81 237 GLY A N 1
ATOM 1775 C CA . GLY A 1 237 ? -15.914 -11.766 2.488 1.00 84.81 237 GLY A CA 1
ATOM 1776 C C . GLY A 1 237 ? -15.115 -12.205 3.720 1.00 84.81 237 GLY A C 1
ATOM 1777 O O . GLY A 1 237 ? -15.667 -12.915 4.559 1.00 84.81 237 GLY A O 1
ATOM 1778 N N . THR A 1 238 ? -13.861 -11.774 3.884 1.00 86.62 238 THR A N 1
ATOM 1779 C CA . THR A 1 238 ? -13.110 -12.008 5.128 1.00 86.62 238 THR A CA 1
ATOM 1780 C C . THR A 1 238 ? -13.387 -10.909 6.160 1.00 86.62 238 THR A C 1
ATOM 1782 O O . THR A 1 238 ? -13.656 -9.759 5.818 1.00 86.62 238 THR A O 1
ATOM 1785 N N . SER A 1 239 ? -13.306 -11.255 7.447 1.00 87.75 239 SER A N 1
ATOM 1786 C CA . SER A 1 239 ? -13.385 -10.297 8.561 1.00 87.75 239 SER A CA 1
ATOM 1787 C C . SER A 1 239 ? -12.006 -9.804 9.020 1.00 87.75 239 SER A C 1
ATOM 1789 O O . SER A 1 239 ? -11.881 -9.271 10.122 1.00 87.75 239 SER A O 1
ATOM 1791 N N . LEU A 1 240 ? -10.961 -10.065 8.230 1.00 93.12 240 LEU A N 1
ATOM 1792 C CA . LEU A 1 240 ? -9.581 -9.730 8.569 1.00 93.12 240 LEU A CA 1
ATOM 1793 C C . LEU A 1 240 ? -9.293 -8.252 8.268 1.00 93.12 240 LEU A C 1
ATOM 1795 O O . LEU A 1 240 ? -9.900 -7.679 7.361 1.00 93.12 240 LEU A O 1
ATOM 1799 N N . PRO A 1 241 ? -8.369 -7.619 9.010 1.00 95.56 241 PRO A N 1
ATOM 1800 C CA . PRO A 1 241 ? -8.110 -6.201 8.846 1.00 95.56 241 PRO A CA 1
ATOM 1801 C C . PRO A 1 241 ? -7.402 -5.877 7.532 1.00 95.56 241 PRO A C 1
ATOM 1803 O O . PRO A 1 241 ? -6.502 -6.590 7.086 1.00 95.56 241 PRO A O 1
ATOM 1806 N N . TYR A 1 242 ? -7.740 -4.710 6.992 1.00 97.62 242 TYR A N 1
ATOM 1807 C CA . TYR A 1 242 ? -6.852 -3.960 6.115 1.00 97.62 242 TYR A CA 1
ATOM 1808 C C . TYR A 1 242 ? -5.653 -3.436 6.910 1.00 97.62 242 TYR A C 1
ATOM 1810 O O . TYR A 1 242 ? -5.840 -2.837 7.971 1.00 97.62 242 TYR A O 1
ATOM 1818 N N . TRP A 1 243 ? -4.441 -3.593 6.383 1.00 98.56 243 TRP A N 1
ATOM 1819 C CA . TRP A 1 243 ? -3.226 -3.019 6.960 1.00 98.56 243 TRP A CA 1
ATOM 1820 C C . TRP A 1 243 ? -2.718 -1.849 6.125 1.00 98.56 243 TRP A C 1
ATOM 1822 O O . TRP A 1 243 ? -2.582 -1.959 4.911 1.00 98.56 243 TRP A O 1
ATOM 1832 N N . SER A 1 244 ? -2.393 -0.745 6.791 1.00 98.06 244 SER A N 1
ATOM 1833 C CA . SER A 1 244 ? -1.709 0.411 6.211 1.00 98.06 244 SER A CA 1
ATOM 1834 C C . SER A 1 244 ? -0.492 0.719 7.067 1.00 98.06 244 SER A C 1
ATOM 1836 O O . SER A 1 244 ? -0.647 1.116 8.215 1.00 98.06 244 SER A O 1
ATOM 1838 N N . VAL A 1 245 ? 0.710 0.559 6.542 1.00 97.12 245 VAL A N 1
ATOM 1839 C CA . VAL A 1 245 ? 1.963 0.836 7.245 1.00 97.12 245 VAL A CA 1
ATOM 1840 C C . VAL A 1 245 ? 2.644 2.006 6.556 1.00 97.12 245 VAL A C 1
ATOM 1842 O O . VAL A 1 245 ? 2.839 1.974 5.346 1.00 97.12 245 VAL A O 1
ATOM 1845 N N . SER A 1 246 ? 3.006 3.029 7.322 1.00 93.25 246 SER A N 1
ATOM 1846 C CA . SER A 1 246 ? 3.788 4.163 6.837 1.00 93.25 246 SER A CA 1
ATOM 1847 C C . SER A 1 246 ? 5.085 4.293 7.625 1.00 93.25 246 SER A C 1
ATOM 1849 O O . SER A 1 246 ? 5.070 4.431 8.849 1.00 93.25 246 SER A O 1
ATOM 1851 N N . GLY A 1 247 ? 6.215 4.298 6.923 1.00 85.06 247 GLY A N 1
ATOM 1852 C CA . GLY A 1 247 ? 7.532 4.294 7.565 1.00 85.06 247 GLY A CA 1
ATOM 1853 C C . GLY A 1 247 ? 8.011 2.899 7.999 1.00 85.06 247 GLY A C 1
ATOM 1854 O O . GLY A 1 247 ? 7.404 1.888 7.648 1.00 85.06 247 GLY A O 1
ATOM 1855 N N . PRO A 1 248 ? 9.151 2.817 8.706 1.00 85.88 248 PRO A N 1
ATOM 1856 C CA . PRO A 1 248 ? 9.757 1.538 9.052 1.00 85.88 248 PRO A CA 1
ATOM 1857 C C . PRO A 1 248 ? 8.900 0.762 10.062 1.00 85.88 248 PRO A C 1
ATOM 1859 O O . PRO A 1 248 ? 8.464 1.297 11.083 1.00 85.88 248 PRO A O 1
ATOM 1862 N N . LEU A 1 249 ? 8.719 -0.530 9.797 1.00 92.62 249 LEU A N 1
ATOM 1863 C CA . LEU A 1 249 ? 8.134 -1.504 10.713 1.00 92.62 249 LEU A CA 1
ATOM 1864 C C . LEU A 1 249 ? 9.012 -2.758 10.686 1.00 92.62 249 LEU A C 1
ATOM 1866 O O . LEU A 1 249 ? 9.317 -3.270 9.614 1.00 92.62 249 LEU A O 1
ATOM 1870 N N . THR A 1 250 ? 9.443 -3.242 11.849 1.00 92.62 250 THR A N 1
ATOM 1871 C CA . THR A 1 250 ? 10.197 -4.504 11.947 1.00 92.62 250 THR A CA 1
ATOM 1872 C C . THR A 1 250 ? 9.250 -5.670 12.241 1.00 92.62 250 THR A C 1
ATOM 1874 O O . THR A 1 250 ? 8.147 -5.432 12.752 1.00 92.62 250 THR A O 1
ATOM 1877 N N . PRO A 1 251 ? 9.658 -6.928 11.986 1.00 94.50 251 PRO A N 1
ATOM 1878 C CA . PRO A 1 251 ? 8.889 -8.103 12.399 1.00 94.50 251 PRO A CA 1
ATOM 1879 C C . PRO A 1 251 ? 8.532 -8.101 13.895 1.00 94.50 251 PRO A C 1
ATOM 1881 O O . PRO A 1 251 ? 7.396 -8.387 14.259 1.00 94.50 251 PRO A O 1
ATOM 1884 N N . GLU A 1 252 ? 9.449 -7.687 14.771 1.00 93.88 252 GLU A N 1
ATOM 1885 C CA . GLU A 1 252 ? 9.208 -7.591 16.219 1.00 93.88 252 GLU A CA 1
ATOM 1886 C C . GLU A 1 252 ? 8.222 -6.467 16.548 1.00 93.88 252 GLU A C 1
ATOM 1888 O O . GLU A 1 252 ? 7.390 -6.599 17.445 1.00 93.88 252 GLU A O 1
ATOM 1893 N N . GLY A 1 253 ? 8.301 -5.345 15.823 1.00 95.12 253 GLY A N 1
ATOM 1894 C CA . GLY A 1 253 ? 7.332 -4.258 15.932 1.00 95.12 253 GLY A CA 1
ATOM 1895 C C . GLY A 1 253 ? 5.923 -4.718 15.575 1.00 95.12 253 GLY A C 1
ATOM 1896 O O . GLY A 1 253 ? 4.984 -4.466 16.327 1.00 95.12 253 GLY A O 1
ATOM 1897 N N . LYS A 1 254 ? 5.793 -5.462 14.477 1.00 96.75 254 LYS A N 1
ATOM 1898 C CA . LYS A 1 254 ? 4.535 -6.071 14.049 1.00 96.75 254 LYS A CA 1
ATOM 1899 C C . LYS A 1 254 ? 4.029 -7.106 15.061 1.00 96.75 254 LYS A C 1
ATOM 1901 O O . LYS A 1 254 ? 2.866 -7.035 15.437 1.00 96.75 254 LYS A O 1
ATOM 1906 N N . GLN A 1 255 ? 4.893 -7.961 15.612 1.00 96.94 255 GLN A N 1
ATOM 1907 C CA . GLN A 1 255 ? 4.507 -8.923 16.652 1.00 96.94 255 GLN A CA 1
ATOM 1908 C C . GLN A 1 255 ? 3.955 -8.242 17.916 1.00 96.94 255 GLN A C 1
ATOM 1910 O O . GLN A 1 255 ? 2.979 -8.716 18.499 1.00 96.94 255 GLN A O 1
ATOM 1915 N N . ARG A 1 256 ? 4.542 -7.112 18.344 1.00 96.75 256 ARG A N 1
ATOM 1916 C CA . ARG A 1 256 ? 3.978 -6.320 19.452 1.00 96.75 256 ARG A CA 1
ATOM 1917 C C . ARG A 1 256 ? 2.581 -5.806 19.117 1.00 96.75 256 ARG A C 1
ATOM 1919 O O . ARG A 1 256 ? 1.698 -5.897 19.964 1.00 96.75 256 ARG A O 1
ATOM 1926 N N . ILE A 1 257 ? 2.381 -5.296 17.902 1.00 97.50 257 ILE A N 1
ATOM 1927 C CA . ILE A 1 257 ? 1.070 -4.817 17.448 1.00 97.50 257 ILE A CA 1
ATOM 1928 C C . ILE A 1 257 ? 0.066 -5.971 17.418 1.00 97.50 257 ILE A C 1
ATOM 1930 O O . ILE A 1 257 ? -1.028 -5.820 17.944 1.00 97.50 257 ILE A O 1
ATOM 1934 N N . ASP A 1 258 ? 0.430 -7.144 16.900 1.00 97.56 258 ASP A N 1
ATOM 1935 C CA . ASP A 1 258 ? -0.455 -8.316 16.908 1.00 97.56 258 ASP A CA 1
ATOM 1936 C C . ASP A 1 258 ? -0.867 -8.709 18.333 1.00 97.56 258 ASP A C 1
ATOM 1938 O O . ASP A 1 258 ? -2.040 -8.988 18.587 1.00 97.56 258 ASP A O 1
ATOM 1942 N N . HIS A 1 259 ? 0.065 -8.658 19.292 1.00 96.88 259 HIS A N 1
ATOM 1943 C CA . HIS A 1 259 ? -0.249 -8.872 20.704 1.00 96.88 259 HIS A CA 1
ATOM 1944 C C . HIS A 1 259 ? -1.241 -7.822 21.239 1.00 96.88 259 HIS A C 1
ATOM 1946 O O . HIS A 1 259 ? -2.219 -8.195 21.888 1.00 96.88 259 HIS A O 1
ATOM 1952 N N . GLN A 1 260 ? -1.052 -6.531 20.932 1.00 96.88 260 GLN A N 1
ATOM 1953 C CA . GLN A 1 260 ? -2.011 -5.474 21.291 1.00 96.88 260 GLN A CA 1
ATOM 1954 C C . GLN A 1 260 ? -3.396 -5.734 20.677 1.00 96.88 260 GLN A C 1
ATOM 1956 O O . GLN A 1 260 ? -4.405 -5.636 21.372 1.00 96.88 260 GLN A O 1
ATOM 1961 N N . LEU A 1 261 ? -3.449 -6.117 19.396 1.00 96.62 261 LEU A N 1
ATOM 1962 C CA . LEU A 1 261 ? -4.696 -6.402 18.682 1.00 96.62 261 LEU A CA 1
ATOM 1963 C C . LEU A 1 261 ? -5.424 -7.635 19.235 1.00 96.62 261 LEU A C 1
ATOM 1965 O O . LEU A 1 261 ? -6.651 -7.652 19.279 1.00 96.62 261 LEU A O 1
ATOM 1969 N N . SER A 1 262 ? -4.689 -8.650 19.695 1.00 95.44 262 SER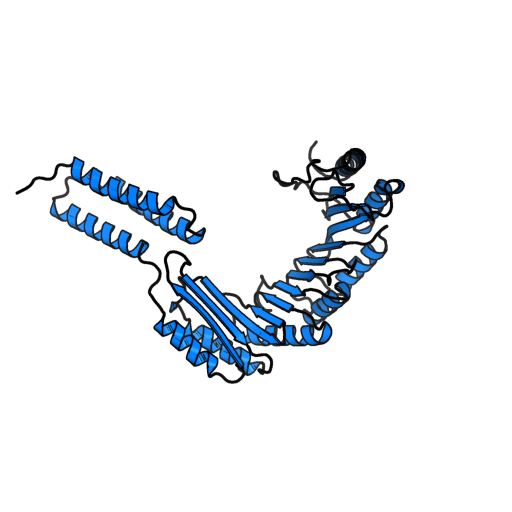 A N 1
ATOM 1970 C CA . SER A 1 262 ? -5.269 -9.862 20.292 1.00 95.44 262 SER A CA 1
ATOM 1971 C C . SER A 1 262 ? -5.973 -9.619 21.633 1.00 95.44 262 SER A C 1
ATOM 1973 O O . SER A 1 262 ? -6.828 -10.408 22.029 1.00 95.44 262 SER A O 1
ATOM 1975 N N . ALA A 1 263 ? -5.642 -8.520 22.319 1.00 94.81 263 ALA A N 1
ATOM 1976 C CA . ALA A 1 263 ? -6.247 -8.133 23.591 1.00 94.81 263 ALA A CA 1
ATOM 1977 C C . ALA A 1 263 ? -7.533 -7.301 23.423 1.00 94.81 263 ALA A C 1
ATOM 1979 O O . ALA A 1 263 ? -8.140 -6.895 24.416 1.00 94.81 263 ALA A O 1
ATOM 1980 N N . LEU A 1 264 ? -7.931 -7.005 22.183 1.00 96.25 264 LEU A N 1
ATOM 1981 C CA . LEU A 1 264 ? -9.077 -6.154 21.898 1.00 96.25 264 LEU A CA 1
ATOM 1982 C C . LEU A 1 264 ? -10.409 -6.887 22.125 1.00 96.25 264 LEU A C 1
ATOM 1984 O O . LEU A 1 264 ? -10.512 -8.089 21.887 1.00 96.25 264 LEU A O 1
ATOM 1988 N N . PRO A 1 265 ? -11.468 -6.159 22.521 1.00 94.69 265 PRO A N 1
ATOM 1989 C CA . PRO A 1 265 ? -12.787 -6.737 22.800 1.00 94.69 265 PRO A CA 1
ATOM 1990 C C . PRO A 1 265 ? -13.534 -7.224 21.545 1.00 94.69 265 PRO A C 1
ATOM 1992 O O . PRO A 1 265 ? -14.560 -7.893 21.653 1.00 94.69 265 PRO A O 1
ATOM 1995 N N . GLY A 1 266 ? -13.047 -6.883 20.352 1.00 92.81 266 GLY A N 1
ATOM 1996 C CA . GLY A 1 266 ? -13.626 -7.280 19.075 1.00 92.81 266 GLY A CA 1
ATOM 1997 C C . GLY A 1 266 ? -12.614 -7.154 17.935 1.00 92.81 266 GLY A C 1
ATOM 1998 O O . GLY A 1 266 ? -11.537 -6.580 18.126 1.00 92.81 266 GLY A O 1
ATOM 1999 N N . PRO A 1 267 ? -12.929 -7.697 16.747 1.00 93.88 267 PRO A N 1
ATOM 2000 C CA . PRO A 1 267 ? -11.994 -7.718 15.634 1.00 93.88 267 PRO A CA 1
ATOM 2001 C C . PRO A 1 267 ? -11.745 -6.313 15.074 1.00 93.88 267 PRO A C 1
ATOM 2003 O O . PRO A 1 267 ? -12.646 -5.468 15.003 1.00 93.88 267 PRO A O 1
ATOM 2006 N N . ALA A 1 268 ? -10.514 -6.092 14.616 1.00 95.12 268 ALA A N 1
ATOM 2007 C CA . ALA A 1 268 ? -10.152 -4.922 13.833 1.00 95.12 268 ALA A CA 1
ATOM 2008 C C . ALA A 1 268 ? -10.441 -5.164 12.345 1.00 95.12 268 ALA A C 1
ATOM 2010 O O . ALA A 1 268 ? -10.077 -6.200 11.798 1.00 95.12 268 ALA A O 1
ATOM 2011 N N . SER A 1 269 ? -11.057 -4.185 11.684 1.00 93.25 269 SER A N 1
ATOM 2012 C CA . SER A 1 269 ? -11.278 -4.173 10.227 1.00 93.25 269 SER A CA 1
ATOM 2013 C C . SER A 1 269 ? -10.273 -3.290 9.481 1.00 93.25 269 SER A C 1
ATOM 2015 O O . SER A 1 269 ? -10.071 -3.452 8.280 1.00 93.25 269 SER A O 1
ATOM 2017 N N . TRP A 1 270 ? -9.601 -2.378 10.187 1.00 96.12 270 TRP A N 1
ATOM 2018 C CA . TRP A 1 270 ? -8.535 -1.538 9.643 1.00 96.12 270 TRP A CA 1
ATOM 2019 C C . TRP A 1 270 ? -7.486 -1.269 10.713 1.00 96.12 270 TRP A C 1
ATOM 2021 O O . TRP A 1 270 ? -7.838 -0.816 11.804 1.00 96.12 270 TRP A O 1
ATOM 2031 N N . VAL A 1 271 ? -6.215 -1.466 10.375 1.00 98.19 271 VAL A N 1
ATOM 2032 C CA . VAL A 1 271 ? -5.056 -1.171 11.217 1.00 98.19 271 VAL A CA 1
ATOM 2033 C C . VAL A 1 271 ? -4.096 -0.280 10.433 1.00 98.19 271 VAL A C 1
ATOM 2035 O O . VAL A 1 271 ? -3.504 -0.686 9.437 1.00 98.19 271 VAL A O 1
ATOM 2038 N N . GLY A 1 272 ? -3.962 0.966 10.874 1.00 97.81 272 GLY A N 1
ATOM 2039 C CA . GLY A 1 272 ? -2.953 1.903 10.403 1.00 97.81 272 GLY A CA 1
ATOM 2040 C C . GLY A 1 272 ? -1.789 1.946 11.380 1.00 97.81 272 GLY A C 1
ATOM 2041 O O . GLY A 1 272 ? -1.995 2.171 12.571 1.00 97.81 272 GLY A O 1
ATOM 2042 N N . VAL A 1 273 ? -0.579 1.761 10.876 1.00 97.25 273 VAL A N 1
ATOM 2043 C CA . VAL A 1 273 ? 0.671 1.761 11.625 1.00 97.25 273 VAL A CA 1
ATOM 2044 C C . VAL A 1 273 ? 1.564 2.850 11.063 1.00 97.25 273 VAL A C 1
ATOM 2046 O O . VAL A 1 273 ? 1.728 2.960 9.850 1.00 97.25 273 VAL A O 1
ATOM 2049 N N . LYS A 1 274 ? 2.168 3.645 11.938 1.00 93.94 274 LYS A N 1
ATOM 2050 C CA . LYS A 1 274 ? 3.182 4.615 11.549 1.00 93.94 274 LYS A CA 1
ATOM 2051 C C . LYS A 1 274 ? 4.355 4.546 12.507 1.00 93.94 274 LYS A C 1
ATOM 2053 O O . LYS A 1 274 ? 4.149 4.580 13.718 1.00 93.94 274 LYS A O 1
ATOM 2058 N N . ASP A 1 275 ? 5.560 4.430 11.955 1.00 88.88 275 ASP A N 1
ATOM 2059 C CA . ASP A 1 275 ? 6.816 4.393 12.717 1.00 88.88 275 ASP A CA 1
ATOM 2060 C C . ASP A 1 275 ? 6.780 3.374 13.885 1.00 88.88 275 ASP A C 1
ATOM 2062 O O . ASP A 1 275 ? 7.288 3.624 14.976 1.00 88.88 275 ASP A O 1
ATOM 2066 N N . GLY A 1 276 ? 6.132 2.222 13.667 1.00 91.50 276 GLY A N 1
ATOM 2067 C CA . GLY A 1 276 ? 6.013 1.140 14.653 1.00 91.50 276 GLY A CA 1
ATOM 2068 C C . GLY A 1 276 ? 4.858 1.244 15.658 1.00 91.50 276 GLY A C 1
ATOM 2069 O O . GLY A 1 276 ? 4.758 0.371 16.519 1.00 91.50 276 GLY A O 1
ATOM 2070 N N . PHE A 1 277 ? 3.985 2.252 15.552 1.00 94.38 277 PHE A N 1
ATOM 2071 C CA . PHE A 1 277 ? 2.836 2.451 16.446 1.00 94.38 277 PHE A CA 1
ATOM 2072 C C . PHE A 1 277 ? 1.510 2.417 15.691 1.00 94.38 277 PHE A C 1
ATOM 2074 O O . PHE A 1 277 ? 1.420 2.895 14.559 1.00 94.38 277 PHE A O 1
ATOM 2081 N N . VAL A 1 278 ? 0.454 1.906 16.328 1.00 96.88 278 VAL A N 1
ATOM 2082 C CA . VAL A 1 278 ? -0.909 2.013 15.794 1.00 96.88 278 VAL A CA 1
ATOM 2083 C C . VAL A 1 278 ? -1.322 3.485 15.805 1.00 96.88 278 VAL A C 1
ATOM 2085 O O . VAL A 1 278 ? -1.272 4.138 16.838 1.00 96.88 278 VAL A O 1
ATOM 2088 N N . THR A 1 279 ? -1.730 4.013 14.654 1.00 95.44 279 THR A N 1
ATOM 2089 C CA . THR A 1 279 ? -2.187 5.407 14.480 1.00 95.44 279 THR A CA 1
ATOM 2090 C C . THR A 1 279 ? -3.604 5.503 13.930 1.00 95.44 279 THR A C 1
ATOM 2092 O O . THR A 1 279 ? -4.242 6.552 14.020 1.00 95.44 279 THR A O 1
ATOM 2095 N N . GLN A 1 280 ? -4.138 4.406 13.399 1.00 95.75 280 GLN A N 1
ATOM 2096 C CA . GLN A 1 280 ? -5.534 4.301 13.006 1.00 95.75 280 GLN A CA 1
ATOM 2097 C C . GLN A 1 280 ? -6.045 2.903 13.327 1.00 95.75 280 GLN A C 1
ATOM 2099 O O . GLN A 1 280 ? -5.382 1.913 13.037 1.00 95.75 280 GLN A O 1
ATOM 2104 N N . LEU A 1 281 ? -7.245 2.815 13.885 1.00 97.00 281 LEU A N 1
ATOM 2105 C CA . LEU A 1 281 ? -7.871 1.542 14.211 1.00 97.00 281 LEU A CA 1
ATOM 2106 C C . LEU A 1 281 ? -9.369 1.634 13.945 1.00 97.00 281 LEU A C 1
ATOM 2108 O O . LEU A 1 281 ? -10.015 2.586 14.379 1.00 97.00 281 LEU A O 1
ATOM 2112 N N . THR A 1 282 ? -9.924 0.666 13.218 1.00 95.12 282 THR A N 1
ATOM 2113 C CA . THR A 1 282 ? -11.380 0.511 13.077 1.00 95.12 282 THR A CA 1
ATOM 2114 C C . THR A 1 282 ? -11.810 -0.800 13.704 1.00 95.12 282 THR A C 1
ATOM 2116 O O . THR A 1 282 ? -11.332 -1.854 13.289 1.00 95.12 282 THR A O 1
ATOM 2119 N N . LEU A 1 283 ? -12.709 -0.735 14.684 1.00 94.25 283 LEU A N 1
ATOM 2120 C CA . LEU A 1 283 ? -13.178 -1.891 15.445 1.00 94.25 283 LEU A CA 1
ATOM 2121 C C . LEU A 1 283 ? -14.632 -2.238 15.181 1.00 94.25 283 LEU A C 1
ATOM 2123 O O . LEU A 1 283 ? -15.472 -1.367 14.952 1.00 94.25 283 LEU A O 1
ATOM 2127 N N . VAL A 1 284 ? -14.925 -3.525 15.313 1.00 92.69 284 VAL A N 1
ATOM 2128 C CA . VAL A 1 284 ? -16.288 -4.021 15.457 1.00 92.69 284 VAL A CA 1
ATOM 2129 C C . VAL A 1 284 ? -16.570 -4.219 16.944 1.00 92.69 284 VAL A C 1
ATOM 2131 O O . VAL A 1 284 ? -15.913 -5.019 17.605 1.00 92.69 284 VAL A O 1
ATOM 2134 N N . ILE A 1 285 ? -17.542 -3.481 17.474 1.00 94.25 285 ILE A N 1
ATOM 2135 C CA . ILE A 1 285 ? -17.948 -3.552 18.878 1.00 94.25 285 ILE A CA 1
ATOM 2136 C C . ILE A 1 285 ? -19.004 -4.647 19.036 1.00 94.25 285 ILE A C 1
ATOM 2138 O O . ILE A 1 285 ? -20.002 -4.617 18.314 1.00 94.25 285 ILE A O 1
ATOM 2142 N N . PRO A 1 286 ? -18.834 -5.598 19.968 1.00 93.56 286 PRO A N 1
ATOM 2143 C CA . PRO A 1 286 ? -19.738 -6.740 20.088 1.00 93.56 286 PRO A CA 1
ATOM 2144 C C . PRO A 1 286 ? -21.123 -6.360 20.626 1.00 93.56 286 PRO A C 1
ATOM 2146 O O . PRO A 1 286 ? -22.111 -6.994 20.267 1.00 93.56 286 PRO A O 1
ATOM 2149 N N . SER A 1 287 ? -21.209 -5.347 21.495 1.00 94.00 287 SER A N 1
ATOM 2150 C CA . SER A 1 287 ? -22.457 -4.956 22.151 1.00 94.00 287 SER A CA 1
ATOM 2151 C C . SER A 1 287 ? -22.491 -3.471 22.494 1.00 94.00 287 SER A C 1
ATOM 2153 O O . SER A 1 287 ? -21.520 -2.898 22.988 1.00 94.00 287 SER A O 1
ATOM 2155 N N . GLU A 1 288 ? -23.657 -2.854 22.315 1.00 93.94 288 GLU A N 1
ATOM 2156 C CA . GLU A 1 288 ? -23.905 -1.480 22.749 1.00 93.94 288 GLU A CA 1
ATOM 2157 C C . GLU A 1 288 ? -23.759 -1.323 24.274 1.00 93.94 288 GLU A C 1
ATOM 2159 O O . GLU A 1 288 ? -23.301 -0.285 24.749 1.00 93.94 288 GLU A O 1
ATOM 2164 N N . ALA A 1 289 ? -24.085 -2.367 25.046 1.00 95.56 289 ALA A N 1
ATOM 2165 C CA . ALA A 1 289 ? -24.048 -2.325 26.507 1.00 95.56 289 ALA A CA 1
ATOM 2166 C C . ALA A 1 289 ? -22.622 -2.203 27.076 1.00 95.56 289 ALA A C 1
ATOM 2168 O O . ALA A 1 289 ? -22.428 -1.580 28.120 1.00 95.56 289 ALA A O 1
ATOM 2169 N N . THR A 1 290 ? -21.626 -2.779 26.396 1.00 96.25 290 THR A N 1
ATOM 2170 C CA . THR A 1 290 ? -20.211 -2.777 26.817 1.00 96.25 290 THR A CA 1
ATOM 2171 C C . THR A 1 290 ? -19.367 -1.755 26.064 1.00 96.25 290 THR A C 1
ATOM 2173 O O . THR A 1 290 ? -18.265 -1.429 26.498 1.00 96.25 290 THR A O 1
ATOM 2176 N N . ALA A 1 291 ? -19.911 -1.166 24.998 1.00 96.38 291 ALA A N 1
ATOM 2177 C CA . ALA A 1 291 ? -19.243 -0.269 24.065 1.00 96.38 291 ALA A CA 1
ATOM 2178 C C . ALA A 1 291 ? -18.270 0.744 24.676 1.00 96.38 291 ALA A C 1
ATOM 2180 O O . ALA A 1 291 ? -17.144 0.895 24.211 1.00 96.38 291 ALA A O 1
ATOM 2181 N N . TYR A 1 292 ? -18.687 1.465 25.718 1.00 97.38 292 TYR A N 1
ATOM 2182 C CA . TYR A 1 292 ? -17.811 2.447 26.354 1.00 97.38 292 TYR A CA 1
ATOM 2183 C C . TYR A 1 292 ? -16.593 1.788 27.015 1.00 97.38 292 TYR A C 1
ATOM 2185 O O . TYR A 1 292 ? -15.474 2.262 26.840 1.00 97.38 292 TYR A O 1
ATOM 2193 N N . GLN A 1 293 ? -16.795 0.694 27.752 1.00 97.81 293 GLN A N 1
ATOM 2194 C CA . GLN A 1 293 ? -15.703 -0.041 28.397 1.00 97.81 293 GLN A CA 1
ATOM 2195 C C . GLN A 1 293 ? -14.780 -0.672 27.350 1.00 97.81 293 GLN A C 1
ATOM 2197 O O . GLN A 1 293 ? -13.560 -0.587 27.486 1.00 97.81 293 GLN A O 1
ATOM 2202 N N . ASP A 1 294 ? -15.356 -1.205 26.274 1.00 97.56 294 ASP A N 1
ATOM 2203 C CA . ASP A 1 294 ? -14.631 -1.799 25.152 1.00 97.56 294 ASP A CA 1
ATOM 2204 C C . ASP A 1 294 ? -13.720 -0.769 24.467 1.00 97.56 294 ASP A C 1
ATOM 2206 O O . ASP A 1 294 ? -12.524 -1.013 24.282 1.00 97.56 294 ASP A O 1
ATOM 2210 N N . LEU A 1 295 ? -14.236 0.431 24.178 1.00 97.44 295 LEU A N 1
ATOM 2211 C CA . LEU A 1 295 ? -13.449 1.523 23.596 1.00 97.44 295 LEU A CA 1
ATOM 2212 C C . LEU A 1 295 ? -12.353 2.017 24.551 1.00 97.44 295 LEU A C 1
ATOM 2214 O O . LEU A 1 295 ? -11.221 2.225 24.121 1.00 97.44 295 LEU A O 1
ATOM 2218 N N . VAL A 1 296 ? -12.638 2.157 25.849 1.00 97.44 296 VAL A N 1
ATOM 2219 C CA . VAL A 1 296 ? -11.619 2.545 26.844 1.00 97.44 296 VAL A CA 1
ATOM 2220 C C . VAL A 1 296 ? -10.521 1.484 26.963 1.00 97.44 296 VAL A C 1
ATOM 2222 O O . VAL A 1 296 ? -9.343 1.831 27.048 1.00 97.44 296 VAL A O 1
ATOM 2225 N N . SER A 1 297 ? -10.883 0.198 26.966 1.00 96.94 297 SER A N 1
ATOM 2226 C CA . SER A 1 297 ? -9.912 -0.903 27.005 1.00 96.94 297 SER A CA 1
ATOM 2227 C C . SER A 1 297 ? -9.036 -0.922 25.752 1.00 96.94 297 SER A C 1
ATOM 2229 O O . SER A 1 297 ? -7.821 -1.043 25.869 1.00 96.94 297 SER A O 1
ATOM 2231 N N . THR A 1 298 ? -9.632 -0.673 24.582 1.00 97.31 298 THR A N 1
ATOM 2232 C CA . THR A 1 298 ? -8.929 -0.542 23.302 1.00 97.31 298 THR A CA 1
ATOM 2233 C C . THR A 1 298 ? -7.898 0.571 23.356 1.00 97.31 298 THR A C 1
ATOM 2235 O O . THR A 1 298 ? -6.738 0.335 23.037 1.00 97.31 298 THR A O 1
ATOM 2238 N N . ILE A 1 299 ? -8.308 1.777 23.770 1.00 96.12 299 ILE A N 1
ATOM 2239 C CA . ILE A 1 299 ? -7.424 2.947 23.843 1.00 96.12 299 ILE A CA 1
ATOM 2240 C C . ILE A 1 299 ? -6.191 2.625 24.689 1.00 96.12 299 ILE A C 1
ATOM 2242 O O . ILE A 1 299 ? -5.078 2.942 24.286 1.00 96.12 299 ILE A O 1
ATOM 2246 N N . LYS A 1 300 ? -6.380 1.945 25.825 1.00 95.38 300 LYS A N 1
ATOM 2247 C CA . LYS A 1 300 ? -5.278 1.515 26.693 1.00 95.38 300 LYS A CA 1
ATOM 2248 C C . LYS A 1 300 ? -4.422 0.420 26.059 1.00 95.38 300 LYS A C 1
ATOM 2250 O O . LYS A 1 300 ? -3.209 0.484 26.173 1.00 95.38 300 LYS A O 1
ATOM 2255 N N . ALA A 1 301 ? -5.033 -0.568 25.406 1.00 96.44 301 ALA A N 1
ATOM 2256 C CA . ALA A 1 301 ? -4.322 -1.702 24.815 1.00 96.44 301 ALA A CA 1
ATOM 2257 C C . ALA A 1 301 ? -3.366 -1.291 23.685 1.00 96.44 301 ALA A C 1
ATOM 2259 O O . ALA A 1 301 ? -2.329 -1.924 23.510 1.00 96.44 301 ALA A O 1
ATOM 2260 N N . VAL A 1 302 ? -3.698 -0.233 22.938 1.00 95.56 302 VAL A N 1
ATOM 2261 C CA . VAL A 1 302 ? -2.852 0.303 21.854 1.00 95.56 302 VAL A CA 1
ATOM 2262 C C . VAL A 1 302 ? -2.036 1.532 22.271 1.00 95.56 302 VAL A C 1
ATOM 2264 O O . VAL A 1 302 ? -1.519 2.238 21.409 1.00 95.56 302 VAL A O 1
ATOM 2267 N N . ASP A 1 303 ? -1.943 1.805 23.577 1.00 93.38 303 ASP A N 1
ATOM 2268 C CA . ASP A 1 303 ? -1.220 2.946 24.156 1.00 93.38 303 ASP A CA 1
ATOM 2269 C C . ASP A 1 303 ? -1.654 4.321 23.602 1.00 93.38 303 ASP A C 1
ATOM 2271 O O . ASP A 1 303 ? -0.866 5.265 23.521 1.00 93.38 303 ASP A O 1
ATOM 2275 N N . GLY A 1 304 ? -2.931 4.459 23.228 1.00 92.50 304 GLY A N 1
ATOM 2276 C CA . GLY A 1 304 ? -3.481 5.672 22.630 1.00 92.50 304 GLY A CA 1
ATOM 2277 C C . GLY A 1 304 ? -3.457 6.868 23.587 1.00 92.50 304 GLY A C 1
ATOM 2278 O O . GLY A 1 304 ? -3.997 6.817 24.693 1.00 92.50 304 GLY A O 1
ATOM 2279 N N . GLY A 1 305 ? -2.876 7.984 23.144 1.00 91.25 305 GLY A N 1
ATOM 2280 C CA . GLY A 1 305 ? -2.751 9.198 23.952 1.00 91.25 305 GLY A CA 1
ATOM 2281 C C . GLY A 1 305 ? -1.924 10.293 23.273 1.00 91.25 305 GLY A C 1
ATOM 2282 O O . GLY A 1 305 ? -1.591 10.172 22.101 1.00 91.25 305 GLY A O 1
ATOM 2283 N N . PRO A 1 306 ? -1.559 11.382 23.975 1.00 89.50 306 PRO A N 1
ATOM 2284 C CA . PRO A 1 306 ? -0.836 12.507 23.368 1.00 89.50 306 PRO A CA 1
ATOM 2285 C C . PRO A 1 306 ? 0.526 12.139 22.755 1.00 89.50 306 PRO A C 1
ATOM 2287 O O . PRO A 1 306 ? 0.976 12.796 21.822 1.00 89.50 306 PRO A O 1
ATOM 2290 N N . GLN A 1 307 ? 1.188 11.105 23.287 1.00 89.88 307 GLN A N 1
ATOM 2291 C CA . GLN A 1 307 ? 2.461 10.595 22.758 1.00 89.88 307 GLN A CA 1
ATOM 2292 C C . GLN A 1 307 ? 2.266 9.680 21.542 1.00 89.88 307 GLN A C 1
ATOM 2294 O O . GLN A 1 307 ? 3.108 9.670 20.647 1.00 89.88 307 GLN A O 1
ATOM 2299 N N . HIS A 1 308 ? 1.138 8.968 21.487 1.00 91.50 308 HIS A N 1
ATOM 2300 C CA . HIS A 1 308 ? 0.769 8.064 20.398 1.00 91.50 308 HIS A CA 1
ATOM 2301 C C . HIS A 1 308 ? -0.671 8.357 19.965 1.00 91.50 308 HIS A C 1
ATOM 2303 O O . HIS A 1 308 ? -1.602 7.660 20.379 1.00 91.50 308 HIS A O 1
ATOM 2309 N N . PRO A 1 309 ? -0.895 9.443 19.200 1.00 92.62 309 PRO A N 1
ATOM 2310 C CA . PRO A 1 309 ? -2.245 9.805 18.818 1.00 92.62 309 PRO A CA 1
ATOM 2311 C C . PRO A 1 309 ? -2.852 8.772 17.875 1.00 92.62 309 PRO A C 1
ATOM 2313 O O . PRO A 1 309 ? -2.191 8.327 16.933 1.00 92.62 309 PRO A O 1
ATOM 2316 N N . ILE A 1 310 ? -4.124 8.434 18.096 1.00 93.44 310 ILE A N 1
ATOM 2317 C CA . ILE A 1 310 ? -4.835 7.446 17.279 1.00 93.44 310 ILE A CA 1
ATOM 2318 C C . ILE A 1 310 ? -6.146 7.999 16.728 1.00 93.44 310 ILE A C 1
ATOM 2320 O O . ILE A 1 310 ? -6.915 8.670 17.419 1.00 93.44 310 ILE A O 1
ATOM 2324 N N . ILE A 1 311 ? -6.428 7.656 15.476 1.00 93.12 311 ILE A N 1
ATOM 2325 C CA . ILE A 1 311 ? -7.752 7.779 14.880 1.00 93.12 311 ILE A CA 1
ATOM 2326 C C . ILE A 1 311 ? -8.507 6.482 15.170 1.00 93.12 311 ILE A C 1
ATOM 2328 O O . ILE A 1 311 ? -8.281 5.466 14.510 1.00 93.12 311 ILE A O 1
ATOM 2332 N N . LEU A 1 312 ? -9.409 6.516 16.147 1.00 94.81 312 LEU A N 1
ATOM 2333 C CA . LEU A 1 312 ? -10.233 5.369 16.513 1.00 94.81 312 LEU A CA 1
ATOM 2334 C C . LEU A 1 312 ? -11.606 5.490 15.855 1.00 94.81 312 LEU A C 1
ATOM 2336 O O . LEU A 1 312 ? -12.307 6.478 16.062 1.00 94.81 312 LEU A O 1
ATOM 2340 N N . ARG A 1 313 ? -11.996 4.476 15.083 1.00 94.25 313 ARG A N 1
ATOM 2341 C CA . ARG A 1 313 ? -13.334 4.312 14.505 1.00 94.25 313 ARG A CA 1
ATOM 2342 C C . ARG A 1 313 ? -13.967 3.028 15.015 1.00 94.25 313 ARG A C 1
ATOM 2344 O O . ARG A 1 313 ? -13.267 2.061 15.311 1.00 94.25 313 ARG A O 1
ATOM 2351 N N . TRP A 1 314 ? -15.287 3.002 15.089 1.00 94.56 314 TRP A N 1
ATOM 2352 C CA . TRP A 1 314 ? -16.014 1.809 15.502 1.00 94.56 314 TRP A CA 1
ATOM 2353 C C . TRP A 1 314 ? -17.385 1.705 14.844 1.00 94.56 314 TRP A C 1
ATOM 2355 O O . TRP A 1 314 ? -17.978 2.714 14.462 1.00 94.56 314 TRP A O 1
ATOM 2365 N N . ALA A 1 315 ? -17.891 0.479 14.760 1.00 92.12 315 ALA A N 1
ATOM 2366 C CA . ALA A 1 315 ? -19.262 0.155 14.380 1.00 92.12 315 ALA A CA 1
ATOM 2367 C C . ALA A 1 315 ? -19.774 -1.021 15.221 1.00 92.12 315 ALA A C 1
ATOM 2369 O O . ALA A 1 315 ? -18.971 -1.808 15.724 1.00 92.12 315 ALA A O 1
ATOM 2370 N N . LEU A 1 316 ? -21.093 -1.144 15.389 1.00 92.06 316 LEU A N 1
ATOM 2371 C CA . LEU A 1 316 ? -21.684 -2.286 16.094 1.00 92.06 316 LEU A CA 1
ATOM 2372 C C . LEU A 1 316 ? -21.599 -3.545 15.225 1.00 92.06 316 LEU A C 1
ATOM 2374 O O . LEU A 1 316 ? -21.815 -3.495 14.013 1.00 92.06 316 LEU A O 1
ATOM 2378 N N . ALA A 1 317 ? -21.331 -4.689 15.850 1.00 89.50 317 ALA A N 1
ATOM 2379 C CA . ALA A 1 317 ? -21.445 -5.987 15.206 1.00 89.50 317 ALA A CA 1
ATOM 2380 C C . ALA A 1 317 ? -22.859 -6.181 14.637 1.00 89.50 317 ALA A C 1
ATOM 2382 O O . ALA A 1 317 ? -23.854 -5.985 15.333 1.00 89.50 317 ALA A O 1
ATOM 2383 N N . GLY A 1 318 ? -22.944 -6.570 13.363 1.00 82.75 318 GLY A N 1
ATOM 2384 C CA . GLY A 1 318 ? -24.225 -6.793 12.692 1.00 82.75 318 GLY A CA 1
ATOM 2385 C C . GLY A 1 318 ? -25.007 -5.521 12.343 1.00 82.75 318 GLY A C 1
ATOM 2386 O O . GLY A 1 318 ? -26.167 -5.641 11.958 1.00 82.75 318 GLY A O 1
ATOM 2387 N N . ASP A 1 319 ? -24.408 -4.325 12.446 1.00 80.44 319 ASP A N 1
ATOM 2388 C CA . ASP A 1 319 ? -25.029 -3.089 11.955 1.00 80.44 319 ASP A CA 1
ATOM 2389 C C . ASP A 1 319 ? -25.248 -3.162 10.435 1.00 80.44 319 ASP A C 1
ATOM 2391 O O . ASP A 1 319 ? -24.327 -2.950 9.641 1.00 80.44 319 ASP A O 1
ATOM 2395 N N . ALA A 1 320 ? -26.482 -3.480 10.043 1.00 68.88 320 ALA A N 1
ATOM 2396 C CA . ALA A 1 320 ? -26.910 -3.623 8.654 1.00 68.88 320 ALA A CA 1
ATOM 2397 C C . ALA A 1 320 ? -27.362 -2.293 8.025 1.00 68.88 320 ALA A C 1
ATOM 2399 O O . ALA A 1 320 ? -27.875 -2.299 6.905 1.00 68.88 320 ALA A O 1
ATOM 2400 N N . ALA A 1 321 ? -27.206 -1.173 8.741 1.00 66.38 321 ALA A N 1
ATOM 2401 C CA . ALA A 1 321 ? -27.714 0.120 8.312 1.00 66.38 321 ALA A CA 1
ATOM 2402 C C . ALA A 1 321 ? -27.190 0.510 6.921 1.00 66.38 321 ALA A C 1
ATOM 2404 O O . ALA A 1 321 ? -25.986 0.476 6.631 1.00 66.38 321 ALA A O 1
ATOM 2405 N N . THR A 1 322 ? -28.128 0.886 6.056 1.00 64.19 322 THR A N 1
ATOM 2406 C CA . THR A 1 322 ? -27.849 1.332 4.690 1.00 64.19 322 THR A CA 1
ATOM 2407 C C . THR A 1 322 ? -27.294 2.762 4.674 1.00 64.19 322 THR A C 1
ATOM 2409 O O . THR A 1 322 ? -27.221 3.437 5.701 1.00 64.19 322 THR A O 1
ATOM 2412 N N . ARG A 1 323 ? -26.857 3.247 3.501 1.00 63.75 323 ARG A N 1
ATOM 2413 C CA . ARG A 1 323 ? -26.207 4.567 3.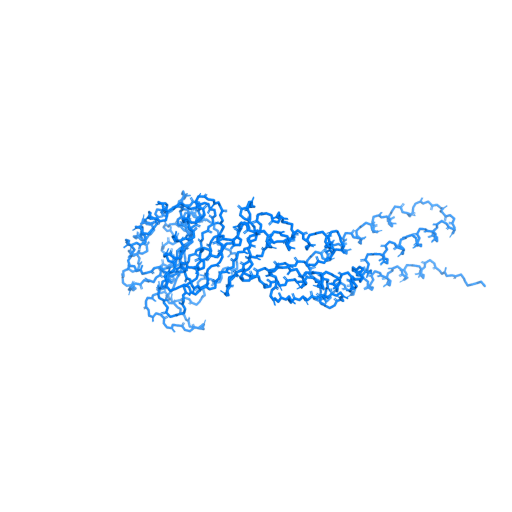349 1.00 63.75 323 ARG A CA 1
ATOM 2414 C C . ARG A 1 323 ? -27.046 5.730 3.907 1.00 63.75 323 ARG A C 1
ATOM 2416 O O . ARG A 1 323 ? -26.456 6.709 4.359 1.00 63.75 323 ARG A O 1
ATOM 2423 N N . ASP A 1 324 ? -28.371 5.609 3.889 1.00 69.25 324 ASP A N 1
ATOM 2424 C CA . ASP A 1 324 ? -29.299 6.683 4.265 1.00 69.25 324 ASP A CA 1
ATOM 2425 C C . ASP A 1 324 ? -29.894 6.514 5.677 1.00 69.25 324 ASP A C 1
ATOM 2427 O O . ASP A 1 324 ? -30.686 7.344 6.125 1.00 69.25 324 ASP A O 1
ATOM 2431 N N . GLU A 1 325 ? -29.499 5.467 6.407 1.00 73.12 325 GLU A N 1
ATOM 2432 C CA . GLU A 1 325 ? -30.009 5.168 7.746 1.00 73.12 325 GLU A CA 1
ATOM 2433 C C . GLU A 1 325 ? -29.036 5.612 8.848 1.00 73.12 325 GLU A C 1
ATOM 2435 O O . GLU A 1 325 ? -27.815 5.510 8.690 1.00 73.12 325 GLU A O 1
ATOM 2440 N N . PRO A 1 326 ? -29.545 6.086 10.003 1.00 77.94 326 PRO A N 1
ATOM 2441 C CA . PRO A 1 326 ? -28.706 6.337 11.165 1.00 77.94 326 PRO A CA 1
ATOM 2442 C C . PRO A 1 326 ? -27.995 5.060 11.622 1.00 77.94 326 PRO A C 1
ATOM 2444 O O . PRO A 1 326 ? -28.635 4.054 11.914 1.00 77.94 326 PRO A O 1
ATOM 2447 N N . ARG A 1 327 ? -26.671 5.125 11.744 1.00 84.62 327 ARG A N 1
ATOM 2448 C CA . ARG A 1 327 ? -25.811 3.990 12.079 1.00 84.62 327 ARG A CA 1
ATOM 2449 C C . ARG A 1 327 ? -25.380 4.016 13.533 1.00 84.62 327 ARG A C 1
ATOM 2451 O O . ARG A 1 327 ? -25.164 5.085 14.117 1.00 84.62 327 ARG A O 1
ATOM 2458 N N . TRP A 1 328 ? -25.195 2.834 14.111 1.00 89.44 328 TRP A N 1
ATOM 2459 C CA . TRP A 1 328 ? -24.462 2.710 15.365 1.00 89.44 328 TRP A CA 1
ATOM 2460 C C . TRP A 1 328 ? -22.973 2.603 15.032 1.00 89.44 328 TRP A C 1
ATOM 2462 O O . TRP A 1 328 ? -22.435 1.532 14.759 1.00 89.44 328 TRP A O 1
ATOM 2472 N N . ALA A 1 329 ? -22.322 3.760 14.981 1.00 89.75 329 ALA A N 1
ATOM 2473 C CA . ALA A 1 329 ? -20.913 3.901 14.654 1.00 89.75 329 ALA A CA 1
ATOM 2474 C C . ALA A 1 329 ? -20.345 5.159 15.314 1.00 89.75 329 ALA A C 1
ATOM 2476 O O . ALA A 1 329 ? -21.079 5.988 15.854 1.00 89.75 329 ALA A O 1
ATOM 2477 N N . GLY A 1 330 ? -19.033 5.328 15.263 1.00 90.12 330 GLY A N 1
ATOM 2478 C CA . GLY A 1 330 ? -18.428 6.569 15.712 1.00 90.12 330 GLY A CA 1
ATOM 2479 C C . GLY A 1 330 ? -16.941 6.654 15.444 1.00 90.12 330 GLY A C 1
ATOM 2480 O O . GLY A 1 330 ? -16.316 5.743 14.897 1.00 90.12 330 GLY A O 1
ATOM 2481 N N . MET A 1 331 ? -16.397 7.809 15.801 1.00 90.75 331 MET A N 1
ATOM 2482 C CA . MET A 1 331 ? -15.001 8.155 15.610 1.00 90.75 331 MET A CA 1
ATOM 2483 C C . MET A 1 331 ? -14.522 9.127 16.689 1.00 90.75 331 MET A C 1
ATOM 2485 O O . MET A 1 331 ? -15.242 10.063 17.053 1.00 90.75 331 MET A O 1
ATOM 2489 N N . ALA A 1 332 ? -13.283 8.965 17.140 1.00 91.12 332 ALA A N 1
ATOM 2490 C CA . ALA A 1 332 ? -12.588 9.895 18.025 1.00 91.12 332 ALA A CA 1
ATOM 2491 C C . ALA A 1 332 ? -11.105 10.016 17.634 1.00 91.12 332 ALA A C 1
ATOM 2493 O O . ALA A 1 332 ? -10.523 9.068 17.100 1.00 91.12 332 ALA A O 1
ATOM 2494 N N . LEU A 1 333 ? -10.505 11.181 17.898 1.00 90.94 333 LEU A N 1
ATOM 2495 C CA . LEU A 1 333 ? -9.062 11.401 17.773 1.00 90.94 333 LEU A CA 1
ATOM 2496 C C . LEU A 1 333 ? -8.445 11.457 19.167 1.00 90.94 333 LEU A C 1
ATOM 2498 O O . LEU A 1 333 ? -8.375 12.501 19.809 1.00 90.94 333 LEU A O 1
ATOM 2502 N N . ILE A 1 334 ? -7.952 10.313 19.611 1.00 92.94 334 ILE A N 1
ATOM 2503 C CA . ILE A 1 334 ? -7.353 10.146 20.929 1.00 92.94 334 ILE A CA 1
ATOM 2504 C C . ILE A 1 334 ? -5.974 10.802 20.912 1.00 92.94 334 ILE A C 1
ATOM 2506 O O . ILE A 1 334 ? -5.145 10.472 20.064 1.00 92.94 334 ILE A O 1
ATOM 2510 N N . GLY A 1 335 ? -5.717 11.737 21.826 1.00 86.94 335 GLY A N 1
ATOM 2511 C CA . GLY A 1 335 ? -4.409 12.392 21.910 1.00 86.94 335 GLY A CA 1
ATOM 2512 C C . GLY A 1 335 ? -4.096 13.413 20.807 1.00 86.94 335 GLY A C 1
ATOM 2513 O O . GLY A 1 335 ? -3.017 14.001 20.841 1.00 86.94 335 GLY A O 1
ATOM 2514 N N . ALA A 1 336 ? -5.011 13.673 19.865 1.00 81.62 336 ALA A N 1
ATOM 2515 C CA . ALA A 1 336 ? -4.822 14.621 18.762 1.00 81.62 336 ALA A CA 1
ATOM 2516 C C . ALA A 1 336 ? -5.988 15.608 18.587 1.00 81.62 336 ALA A C 1
ATOM 2518 O O . ALA A 1 336 ? -7.078 15.453 19.130 1.00 81.62 336 ALA A O 1
ATOM 2519 N N . CYS A 1 337 ? -5.729 16.640 17.777 1.00 73.06 337 CYS A N 1
ATOM 2520 C CA . CYS A 1 337 ? -6.662 17.711 17.427 1.00 73.06 337 CYS A CA 1
ATOM 2521 C C . CYS A 1 337 ? -6.648 17.920 15.907 1.00 73.06 337 CYS A C 1
ATOM 2523 O O . CYS A 1 337 ? -5.984 18.825 15.405 1.00 73.06 337 CYS A O 1
ATOM 2525 N N . GLY A 1 338 ? -7.303 17.031 15.159 1.00 65.31 338 GLY A N 1
ATOM 2526 C CA . GLY A 1 338 ? -7.140 16.954 13.701 1.00 65.31 338 GLY A CA 1
ATOM 2527 C C . GLY A 1 338 ? -8.424 16.704 12.919 1.00 65.31 338 GLY A C 1
ATOM 2528 O O . GLY A 1 338 ? -8.353 16.186 11.809 1.00 65.31 338 GLY A O 1
ATOM 2529 N N . TYR A 1 339 ? -9.596 17.025 13.478 1.00 66.12 339 TYR A N 1
ATOM 2530 C CA . TYR A 1 339 ? -10.853 16.880 12.743 1.00 66.12 339 TYR A CA 1
ATOM 2531 C C . TYR A 1 339 ? -10.825 17.757 11.485 1.00 66.12 339 TYR A C 1
ATOM 2533 O O . TYR A 1 339 ? -10.763 18.987 11.565 1.00 66.12 339 TYR A O 1
ATOM 2541 N N . ASN A 1 340 ? -10.885 17.131 10.310 1.00 57.00 340 ASN A N 1
ATOM 2542 C CA . ASN A 1 340 ? -11.047 17.863 9.060 1.00 57.00 340 ASN A CA 1
ATOM 2543 C C . ASN A 1 340 ? -12.399 18.593 9.084 1.00 57.00 340 ASN A C 1
ATOM 2545 O O . ASN A 1 340 ? -13.419 18.007 9.436 1.00 57.00 340 ASN A O 1
ATOM 2549 N N . LYS A 1 341 ? -12.443 19.860 8.649 1.00 48.50 341 LYS A N 1
ATOM 2550 C CA . LYS A 1 341 ? -13.693 20.654 8.604 1.00 48.50 341 LYS A CA 1
ATOM 2551 C C . LYS A 1 341 ? -14.796 20.033 7.724 1.00 48.50 341 LYS A C 1
ATOM 2553 O O . LYS A 1 341 ? -15.957 20.394 7.872 1.00 48.50 341 LYS A O 1
ATOM 2558 N N . ASN A 1 342 ? -14.428 19.098 6.845 1.00 44.00 342 ASN A N 1
ATOM 2559 C CA . ASN A 1 342 ? -15.326 18.363 5.950 1.00 44.00 342 ASN A CA 1
ATOM 2560 C C . ASN A 1 342 ? -15.614 16.928 6.428 1.00 44.00 342 ASN A C 1
ATOM 2562 O O . ASN A 1 342 ? -16.163 16.132 5.667 1.00 44.00 342 ASN A O 1
ATOM 2566 N N . ASP A 1 343 ? -15.218 16.564 7.650 1.00 52.12 343 ASP A N 1
ATOM 2567 C CA . ASP A 1 343 ? -15.470 15.231 8.187 1.00 52.12 343 ASP A CA 1
ATOM 2568 C C . ASP A 1 343 ? -16.959 15.072 8.526 1.00 52.12 343 ASP A C 1
ATOM 2570 O O . ASP A 1 343 ? -17.442 15.454 9.590 1.00 52.12 343 ASP A O 1
ATOM 2574 N N . THR A 1 344 ? -17.714 14.535 7.568 1.00 40.09 344 THR A N 1
ATOM 2575 C CA . THR A 1 344 ? -19.159 14.270 7.686 1.00 40.09 344 THR A CA 1
ATOM 2576 C C . THR A 1 344 ? -19.513 13.225 8.751 1.00 40.09 344 THR A C 1
ATOM 2578 O O . THR A 1 344 ? -20.689 13.089 9.078 1.00 40.09 344 THR A O 1
ATOM 2581 N N . THR A 1 345 ? -18.522 12.578 9.384 1.00 48.94 345 THR A N 1
ATOM 2582 C CA . THR A 1 345 ? -18.709 11.817 10.637 1.00 48.94 345 THR A CA 1
ATOM 2583 C C . THR A 1 345 ? -18.941 12.719 11.862 1.00 48.94 345 THR A C 1
ATOM 2585 O O . THR A 1 345 ? -19.171 12.241 12.979 1.00 48.94 345 THR A O 1
ATOM 2588 N N . ALA A 1 346 ? -18.950 14.044 11.668 1.00 53.88 346 ALA A N 1
ATOM 2589 C CA . ALA A 1 346 ? -19.569 15.016 12.558 1.00 53.88 346 ALA A CA 1
ATOM 2590 C C . ALA A 1 346 ? -21.090 14.769 12.642 1.00 53.88 346 ALA A C 1
ATOM 2592 O O . ALA A 1 346 ? -21.886 15.431 11.983 1.00 53.88 346 ALA A O 1
ATOM 2593 N N . THR A 1 347 ? -21.464 13.761 13.437 1.00 55.94 347 THR A N 1
ATOM 2594 C CA . THR A 1 347 ? -22.798 13.430 13.981 1.00 55.94 347 THR A CA 1
ATOM 2595 C C . THR A 1 347 ? -23.966 13.193 13.016 1.00 55.94 347 THR A C 1
ATOM 2597 O O . THR A 1 347 ? -24.963 12.605 13.447 1.00 55.94 347 THR A O 1
ATOM 2600 N N . LYS A 1 348 ? -23.888 13.574 11.736 1.00 58.97 348 LYS A N 1
ATOM 2601 C CA . LYS A 1 348 ? -24.927 13.278 10.740 1.00 58.97 348 LYS A CA 1
ATOM 2602 C C . LYS A 1 348 ? -24.948 11.778 10.441 1.00 58.97 348 LYS A C 1
ATOM 2604 O O . LYS A 1 348 ? -23.914 11.186 10.162 1.00 58.97 348 LYS A O 1
ATOM 2609 N N . GLY A 1 349 ? -26.135 11.178 10.518 1.00 73.88 349 GLY A N 1
ATOM 2610 C CA . GLY A 1 349 ? -26.319 9.749 10.255 1.00 73.88 349 GLY A CA 1
ATOM 2611 C C . GLY A 1 349 ? -25.890 8.825 11.399 1.00 73.88 349 GLY A C 1
ATOM 2612 O O . GLY A 1 349 ? -25.667 7.650 11.148 1.00 73.88 349 GLY A O 1
ATOM 2613 N N . LEU A 1 350 ? -25.776 9.315 12.641 1.00 84.06 350 LEU A N 1
ATOM 2614 C CA . LEU A 1 350 ? -25.586 8.468 13.828 1.00 84.06 350 LEU A CA 1
ATOM 2615 C C . LEU A 1 350 ? -26.883 8.346 14.634 1.00 84.06 350 LEU A C 1
ATOM 2617 O O . LEU A 1 350 ? -27.648 9.309 14.728 1.00 84.06 350 LEU A O 1
ATOM 2621 N N . THR A 1 351 ? -27.107 7.196 15.271 1.00 88.25 351 THR A N 1
ATOM 2622 C CA . THR A 1 351 ? -28.174 7.053 16.277 1.00 88.25 351 THR A CA 1
ATOM 2623 C C . THR A 1 351 ? -27.898 7.940 17.499 1.00 88.25 351 THR A C 1
ATOM 2625 O O . THR A 1 351 ? -26.752 8.291 17.789 1.00 88.25 351 THR A O 1
ATOM 2628 N N . ALA A 1 352 ? -28.938 8.293 18.264 1.00 90.38 352 ALA A N 1
ATOM 2629 C CA . ALA A 1 352 ? -28.789 9.148 19.448 1.00 90.38 352 ALA A CA 1
ATOM 2630 C C . ALA A 1 352 ? -27.817 8.556 20.491 1.00 90.38 352 ALA A C 1
ATOM 2632 O O . ALA A 1 352 ? -26.995 9.277 21.056 1.00 90.38 352 ALA A O 1
ATOM 2633 N N . HIS A 1 353 ? -27.855 7.239 20.713 1.00 90.69 353 HIS A N 1
ATOM 2634 C CA . HIS A 1 353 ? -26.928 6.572 21.627 1.00 90.69 353 HIS A CA 1
ATOM 2635 C C . HIS A 1 353 ? -25.482 6.586 21.117 1.00 90.69 353 HIS A C 1
ATOM 2637 O O . HIS A 1 353 ? -24.569 6.883 21.888 1.00 90.69 353 HIS A O 1
ATOM 2643 N N . ALA A 1 354 ? -25.263 6.351 19.818 1.00 91.44 354 ALA A N 1
ATOM 2644 C CA . ALA A 1 354 ? -23.933 6.429 19.218 1.00 91.44 354 ALA A CA 1
ATOM 2645 C C . ALA A 1 354 ? -23.348 7.849 19.307 1.00 91.44 354 ALA A C 1
ATOM 2647 O O . ALA A 1 354 ? -22.170 8.021 19.627 1.00 91.44 354 ALA A O 1
ATOM 2648 N N . GLN A 1 355 ? -24.182 8.881 19.126 1.00 91.06 355 GLN A N 1
ATOM 2649 C CA . GLN A 1 355 ? -23.783 10.275 19.337 1.00 91.06 355 GLN A CA 1
ATOM 2650 C C . GLN A 1 355 ? -23.366 10.543 20.790 1.00 91.06 355 GLN A C 1
ATOM 2652 O O . GLN A 1 355 ? -22.320 11.155 21.014 1.00 91.06 355 GLN A O 1
ATOM 2657 N N . LEU A 1 356 ? -24.144 10.077 21.775 1.00 92.62 356 LEU A N 1
ATOM 2658 C CA . LEU A 1 356 ? -23.814 10.235 23.197 1.00 92.62 356 LEU A CA 1
ATOM 2659 C C . LEU A 1 356 ? -22.510 9.517 23.565 1.00 92.62 356 LEU A C 1
ATOM 2661 O O . LEU A 1 356 ? -21.665 10.093 24.254 1.00 92.62 356 LEU A O 1
ATOM 2665 N N . LEU A 1 357 ? -22.313 8.293 23.069 1.00 94.56 357 LEU A N 1
ATOM 2666 C CA . LEU A 1 357 ? -21.079 7.536 23.265 1.00 94.56 357 LEU A CA 1
ATOM 2667 C C . LEU A 1 357 ? -19.874 8.264 22.660 1.00 94.56 357 LEU A C 1
ATOM 2669 O O . LEU A 1 357 ? -18.877 8.475 23.349 1.00 94.56 357 LEU A O 1
ATOM 2673 N N . GLN A 1 358 ? -19.979 8.702 21.402 1.00 92.62 358 GLN A N 1
ATOM 2674 C CA . GLN A 1 358 ? -18.918 9.447 20.727 1.00 92.62 358 GLN A CA 1
ATOM 2675 C C . GLN A 1 358 ? -18.559 10.723 21.495 1.00 92.62 358 GLN A C 1
ATOM 2677 O O . GLN A 1 358 ? -17.384 10.985 21.738 1.00 92.62 358 GLN A O 1
ATOM 2682 N N . GLN A 1 359 ? -19.5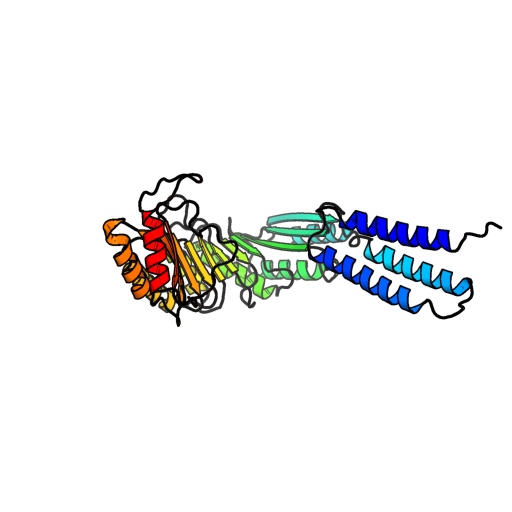54 11.506 21.919 1.00 91.38 359 GLN A N 1
ATOM 2683 C CA . GLN A 1 359 ? -19.322 12.719 22.707 1.00 91.38 359 GLN A CA 1
ATOM 2684 C C . GLN A 1 359 ? -18.626 12.423 24.035 1.00 91.38 359 GLN A C 1
ATOM 2686 O O . GLN A 1 359 ? -17.765 13.197 24.457 1.00 91.38 359 GLN A O 1
ATOM 2691 N N . ARG A 1 360 ? -18.988 11.319 24.698 1.00 94.25 360 ARG A N 1
ATOM 2692 C CA . ARG A 1 360 ? -18.353 10.897 25.947 1.00 94.25 360 ARG A CA 1
ATOM 2693 C C . ARG A 1 360 ? -16.881 10.546 25.731 1.00 94.25 360 ARG A C 1
ATOM 2695 O O . ARG A 1 360 ? -16.047 11.105 26.434 1.00 94.25 360 ARG A O 1
ATOM 2702 N N . ILE A 1 361 ? -16.570 9.698 24.746 1.00 93.88 361 ILE A N 1
ATOM 2703 C CA . ILE A 1 361 ? -15.187 9.316 24.413 1.00 93.88 361 ILE A CA 1
ATOM 2704 C C . ILE A 1 361 ? -14.361 10.552 24.045 1.00 93.88 361 ILE A C 1
ATOM 2706 O O . ILE A 1 361 ? -13.307 10.779 24.630 1.00 93.88 361 ILE A O 1
ATOM 2710 N N . ARG A 1 362 ? -14.869 11.411 23.155 1.00 90.56 362 ARG A N 1
ATOM 2711 C CA . ARG A 1 362 ? -14.161 12.630 22.736 1.00 90.56 362 ARG A CA 1
ATOM 2712 C C . ARG A 1 362 ? -13.878 13.577 23.899 1.00 90.56 362 ARG A C 1
ATOM 2714 O O . ARG A 1 362 ? -12.783 14.104 24.021 1.00 90.56 362 ARG A O 1
ATOM 2721 N N . ARG A 1 363 ? -14.844 13.778 24.801 1.00 89.12 363 ARG A N 1
ATOM 2722 C CA . ARG A 1 363 ? -14.673 14.663 25.968 1.00 89.12 363 ARG A CA 1
ATOM 2723 C C . ARG A 1 363 ? -13.555 14.208 26.906 1.00 89.12 363 ARG A C 1
ATOM 2725 O O . ARG A 1 363 ? -12.980 15.052 27.597 1.00 89.12 363 ARG A O 1
ATOM 2732 N N . GLU A 1 364 ? -13.345 12.901 26.987 1.00 91.62 364 GLU A N 1
ATOM 2733 C CA . GLU A 1 364 ? -12.411 12.266 27.911 1.00 91.62 364 GLU A CA 1
ATOM 2734 C C . GLU A 1 364 ? -11.017 12.078 27.300 1.00 91.62 364 GLU A C 1
ATOM 2736 O O . GLU A 1 364 ? -10.030 12.250 28.010 1.00 91.62 364 GLU A O 1
ATOM 2741 N N . PHE A 1 365 ? -10.932 11.779 26.000 1.00 91.50 365 PHE A N 1
ATOM 2742 C CA . PHE A 1 365 ? -9.687 11.346 25.359 1.00 91.50 365 PHE A CA 1
ATOM 2743 C C . PHE A 1 365 ? -9.184 12.237 24.214 1.00 91.50 365 PHE A C 1
ATOM 2745 O O . PHE A 1 365 ? -8.007 12.133 23.848 1.00 91.50 365 PHE A O 1
ATOM 2752 N N . ASP A 1 366 ? -10.015 13.119 23.651 1.00 84.88 366 ASP A N 1
ATOM 2753 C CA . ASP A 1 366 ? -9.515 14.110 22.697 1.00 84.88 366 ASP A CA 1
ATOM 2754 C C . ASP A 1 366 ? -8.741 15.195 23.460 1.00 84.88 366 ASP A C 1
ATOM 2756 O O . ASP A 1 366 ? -9.162 15.666 24.518 1.00 84.88 366 ASP A O 1
ATOM 2760 N N . THR A 1 367 ? -7.625 15.657 22.897 1.00 73.12 367 THR A N 1
ATOM 2761 C CA . THR A 1 367 ? -6.810 16.742 23.479 1.00 73.12 367 THR A CA 1
ATOM 2762 C C . THR A 1 367 ? -7.213 18.132 22.979 1.00 73.12 367 THR A C 1
ATOM 2764 O O . THR A 1 367 ? -6.489 19.104 23.196 1.00 73.12 367 THR A O 1
ATOM 2767 N N . CYS A 1 368 ? -8.370 18.243 22.313 1.00 66.12 368 CYS A N 1
ATOM 2768 C CA . CYS A 1 368 ? -8.868 19.494 21.742 1.00 66.12 368 CYS A CA 1
ATOM 2769 C C . CYS A 1 368 ? -9.091 20.557 22.834 1.00 66.12 368 CYS A C 1
ATOM 2771 O O . CYS A 1 368 ? -9.755 20.260 23.833 1.00 66.12 368 CYS A O 1
ATOM 2773 N N . PRO A 1 369 ? -8.600 21.801 22.651 1.00 56.75 369 PRO A N 1
ATOM 2774 C CA . PRO A 1 369 ? -9.016 22.925 23.483 1.00 56.75 369 PRO A CA 1
ATOM 2775 C C . PRO A 1 369 ? -10.546 23.042 23.450 1.00 56.75 369 PRO A C 1
ATOM 2777 O O . PRO A 1 369 ? -11.139 22.994 22.370 1.00 56.75 369 PRO A O 1
ATOM 2780 N N . LYS A 1 370 ? -11.161 23.127 24.632 1.00 51.59 370 LYS A N 1
ATOM 2781 C CA . LYS A 1 370 ? -12.619 23.178 24.816 1.00 51.59 370 LYS A CA 1
ATOM 2782 C C . LYS A 1 370 ? -13.187 24.568 24.590 1.00 51.59 370 LYS A C 1
ATOM 2784 O O . LYS A 1 370 ? -12.511 25.541 24.997 1.00 51.59 370 LYS A O 1
#

Foldseek 3Di:
DDDDDPVVVVVVVVVVVVVLVVVLPDPQDDDVLNVLSVVLVVVVVVVVVVPPPDPDDPVVVVVVVVVNVVSVVVSPPAQPDCVVLLVVLQVVLCPAPQFPDKDWDADTDSRVGGATEIETERQPPALVSQLVSVVSSCVSVPVSRVRHHYWYWYHNHVLFIETADPDARSNQRSVQSVLSVQLCVVFVFHWYWYHGQVDPEIEIEGEQTCAQLVSVLSNQVSNVFGFYWYWGYHHPPDQAATETEHTTDHSVLSVLVVVLQVQAQFHWHYFYYYPSATAETEGAHADLVCVLVRVVSSCVSRVDALVRKHWYKYFYVPFPDDPQAQGLIAIETFSDDDDDPPPPSPPPRHDPSSVVSRVVCRVVGPPDDD